Protein AF-A0ABD6H608-F1 (afdb_monomer)

Sequence (311 aa):
MTTETMEKTEVQPVVFVKAGAVFASSVDVAEFFEKEHREVLRAIDNLFEIAPDVCSCNFAPSSREVKMPNGGARDFRAFDMNRDGFTLLVMGFTGPKAVKFKLDYIAAFNAMETELLAQAKRVQPHPADDHLPRGRDRKAWGIHIQKINSVARYVGMINQVYGPEAARALLEADRDLPNVSNKALSVLCGSPEDDPVGCFFHLMRAAAGNGRTLGERVYAAFSDPVEMGKVKSFGILVGPASDSNFIAIATRHEFLARHFADTQWTGAWDVAFGLLSGAKASKRTLQFGMVKSRAVMVPRAEVIKLLNKSG

Foldseek 3Di:
DDDDDPDDPPDDQDWDDDPNAIKGKLVSVCVNQVHDSVVLVVLLVVCCVVPVPVSVVFKDWDWDWDQDPVRDIDTDIMIIGGPVRSVVSLCPDDDDSSVVVVVVVVVVVVVVVVVVVVVLQPQDDDPVCPPPDCPPVCDDPNHHPSNVVSLVVVLVVCCVVPNNVRSVVVVVPDPPDPPCPPVNVCVVPPALQNCLLVLVVLQQQPDLDPRHGLLVLLVVVLPDVVSQLSNLLQQKHAQDPVGNQWIWHFLDDPNVQVSCVPHSCHSNSQVSLCPQVPKDKDPAWDHSDPDTGTTIIGGPVSSVVSSVVVD

Radius of gyration: 31.73 Å; Cα contacts (8 Å, |Δi|>4): 366; chains: 1; bounding box: 63×60×103 Å

InterPro domains:
  IPR014054 Bacteriophage regulatory protein, Rha family [PF09669] (25-113)
  IPR014054 Bacteriophage regulatory protein, Rha family [TIGR02681] (13-117)

Secondary structure (DSSP, 8-state):
----------PPP-EEEETTEEEEEHHHHHHHTT--HHHHHHHHHHHHHH-HHHHHHHEEEEEEEEE-TTS-EEEEEEEEE-HHHHHHHHHT--SHHHHHHHHHHHHHHHHHHHHHHHHHHS----GGGTTS---TTSEETTEEHHHHHHHHHHHHHHHHHH-HHHHHHHHHH-TTS----HHHHHHHTT-TTT-HHHHHHHHHTSB-STT-BHHHHHHHHTT-HHHHHHGGGGTEEES-TT-TTEEEEESS-HHHHHHHTTSTTTTTHHHHHHTSTT-EE-SS-EEETTEEE-EEEEEHHHHHHHHHTT-

Nearest PDB structures (foldseek):
  5gpy-assembly1_A  TM=4.352E-01  e=8.154E-02  Homo sapiens
  8s55-assembly1_W  TM=2.732E-01  e=1.478E-02  Homo sapiens
  7nw0-assembly1_W  TM=2.693E-01  e=1.260E-02  Homo sapiens
  2j9d-assembly3_G  TM=3.954E-01  e=1.114E+00  Methanocaldococcus jannaschii
  7zsb-assembly1_W  TM=2.505E-01  e=2.004E+00  Saccharomyces cerevisiae

Structure (mmCIF, N/CA/C/O backbone):
data_AF-A0ABD6H608-F1
#
_entry.id   AF-A0ABD6H608-F1
#
loop_
_atom_site.group_PDB
_atom_site.id
_atom_site.type_symbol
_atom_site.label_atom_id
_atom_site.label_alt_id
_atom_site.label_comp_id
_atom_site.label_asym_id
_atom_site.label_entity_id
_atom_site.label_seq_id
_atom_site.pdbx_PDB_ins_code
_atom_site.Cartn_x
_atom_site.Cartn_y
_atom_site.Cartn_z
_atom_site.occupancy
_atom_site.B_iso_or_equiv
_atom_site.auth_seq_id
_atom_site.auth_comp_id
_atom_site.auth_asym_id
_atom_site.auth_atom_id
_atom_site.pdbx_PDB_model_num
ATOM 1 N N . MET A 1 1 ? -8.146 0.500 -65.139 1.00 33.62 1 MET A N 1
ATOM 2 C CA . MET A 1 1 ? -7.384 1.252 -64.122 1.00 33.62 1 MET A CA 1
ATOM 3 C C . MET A 1 1 ? -7.827 0.736 -62.771 1.00 33.62 1 MET A C 1
ATOM 5 O O . MET A 1 1 ? -8.857 1.155 -62.266 1.00 33.62 1 MET A O 1
ATOM 9 N N . THR A 1 2 ? -7.126 -0.273 -62.273 1.00 29.52 2 THR A N 1
ATOM 10 C CA . THR A 1 2 ? -7.413 -0.946 -61.005 1.00 29.52 2 THR A CA 1
ATOM 11 C C . THR A 1 2 ? -6.374 -0.436 -60.019 1.00 29.52 2 THR A C 1
ATOM 13 O O . THR A 1 2 ? -5.182 -0.632 -60.224 1.00 29.52 2 THR A O 1
ATOM 16 N N . THR A 1 3 ? -6.818 0.312 -59.017 1.00 31.64 3 THR A N 1
ATOM 17 C CA . THR A 1 3 ? -5.974 0.841 -57.946 1.00 31.64 3 THR A CA 1
ATOM 18 C C . THR A 1 3 ? -5.619 -0.293 -56.989 1.00 31.64 3 THR A C 1
ATOM 20 O O . THR A 1 3 ? -6.466 -0.732 -56.211 1.00 31.64 3 THR A O 1
ATOM 23 N N . GLU A 1 4 ? -4.379 -0.776 -57.064 1.00 36.41 4 GLU A N 1
ATOM 24 C CA . GLU A 1 4 ? -3.779 -1.645 -56.052 1.00 36.41 4 GLU A CA 1
ATOM 25 C C . GLU A 1 4 ? -3.703 -0.892 -54.723 1.00 36.41 4 GLU A C 1
ATOM 27 O O . GLU A 1 4 ? -3.065 0.152 -54.589 1.00 36.41 4 GLU A O 1
ATOM 32 N N . THR A 1 5 ? -4.417 -1.422 -53.738 1.00 34.50 5 THR A N 1
ATOM 33 C CA . THR A 1 5 ? -4.338 -0.989 -52.347 1.00 34.50 5 THR A CA 1
ATOM 34 C C . THR A 1 5 ? -3.017 -1.506 -51.790 1.00 34.50 5 THR A C 1
ATOM 36 O O . THR A 1 5 ? -2.853 -2.709 -51.616 1.00 34.50 5 THR A O 1
ATOM 39 N N . MET A 1 6 ? -2.057 -0.607 -51.562 1.00 31.86 6 MET A N 1
ATOM 40 C CA . MET A 1 6 ? -0.805 -0.949 -50.892 1.00 31.86 6 MET A CA 1
ATOM 41 C C . MET A 1 6 ? -1.097 -1.346 -49.444 1.00 31.86 6 MET A C 1
ATOM 43 O O . MET A 1 6 ? -1.535 -0.534 -48.627 1.00 31.86 6 MET A O 1
ATOM 47 N N . GLU A 1 7 ? -0.868 -2.621 -49.155 1.00 35.25 7 GLU A N 1
ATOM 48 C CA . GLU A 1 7 ? -0.911 -3.216 -47.829 1.00 35.25 7 GLU A CA 1
ATOM 49 C C . GLU A 1 7 ? 0.180 -2.563 -46.968 1.00 35.25 7 GLU A C 1
ATOM 51 O O . GLU A 1 7 ? 1.375 -2.622 -47.261 1.00 35.25 7 GLU A O 1
ATOM 56 N N . LYS A 1 8 ? -0.247 -1.826 -45.941 1.00 32.44 8 LYS A N 1
ATOM 57 C CA . LYS A 1 8 ? 0.631 -1.061 -45.057 1.00 32.44 8 LYS A CA 1
ATOM 58 C C . LYS A 1 8 ? 1.321 -2.035 -44.103 1.00 32.44 8 LYS A C 1
ATOM 60 O O . LYS A 1 8 ? 0.757 -2.361 -43.063 1.00 32.44 8 LYS A O 1
ATOM 65 N N . THR A 1 9 ? 2.518 -2.495 -44.464 1.00 33.91 9 THR A N 1
ATOM 66 C CA . THR A 1 9 ? 3.347 -3.366 -43.622 1.00 33.91 9 THR A CA 1
ATOM 67 C C . THR A 1 9 ? 3.528 -2.738 -42.243 1.00 33.91 9 THR A C 1
ATOM 69 O O . THR A 1 9 ? 4.134 -1.675 -42.088 1.00 33.91 9 THR A O 1
ATOM 72 N N . GLU A 1 10 ? 2.964 -3.396 -41.237 1.00 41.50 10 GLU A N 1
ATOM 73 C CA . GLU A 1 10 ? 3.189 -3.113 -39.828 1.00 41.50 10 GLU A CA 1
ATOM 74 C C . GLU A 1 10 ? 4.660 -3.412 -39.532 1.00 41.50 10 GLU A C 1
ATOM 76 O O . GLU A 1 10 ? 5.053 -4.556 -39.314 1.00 41.50 10 GLU A O 1
ATOM 81 N N . VAL A 1 11 ? 5.513 -2.389 -39.615 1.00 45.28 11 VAL A N 1
ATOM 82 C CA . VAL A 1 11 ? 6.905 -2.506 -39.176 1.00 45.28 11 VAL A CA 1
ATOM 83 C C . VAL A 1 11 ? 6.835 -2.932 -37.713 1.00 45.28 11 VAL A C 1
ATOM 85 O O . VAL A 1 11 ? 6.141 -2.273 -36.943 1.00 45.28 11 VAL A O 1
ATOM 88 N N . GLN A 1 12 ? 7.459 -4.058 -37.365 1.00 53.00 12 GLN A N 1
ATOM 89 C CA . GLN A 1 12 ? 7.697 -4.520 -35.995 1.00 53.00 12 GLN A CA 1
ATOM 90 C C . GLN A 1 12 ? 9.112 -4.077 -35.585 1.00 53.00 12 GLN A C 1
ATOM 92 O O . GLN A 1 12 ? 9.960 -3.917 -36.468 1.00 53.00 12 GLN A O 1
ATOM 97 N N . PRO A 1 13 ? 9.399 -3.836 -34.292 1.00 56.06 13 PRO A N 1
ATOM 98 C CA . PRO A 1 13 ? 10.758 -3.516 -33.875 1.00 56.06 13 PRO A CA 1
ATOM 99 C C . PRO A 1 13 ? 11.681 -4.673 -34.271 1.00 56.06 13 PRO A C 1
ATOM 101 O O . PRO A 1 13 ? 11.394 -5.833 -33.968 1.00 56.06 13 PRO A O 1
ATOM 104 N N . VAL A 1 14 ? 12.764 -4.361 -34.988 1.00 64.31 14 VAL A N 1
ATOM 105 C CA . VAL A 1 14 ? 13.741 -5.368 -35.412 1.00 64.31 14 VAL A CA 1
ATOM 106 C C . VAL A 1 14 ? 14.424 -5.901 -34.157 1.00 64.31 14 VAL A C 1
ATOM 108 O O . VAL A 1 14 ? 15.099 -5.167 -33.435 1.00 64.31 14 VAL A O 1
ATOM 111 N N . VAL A 1 15 ? 14.199 -7.182 -33.877 1.00 74.06 15 VAL A N 1
ATOM 112 C CA . VAL A 1 15 ? 14.815 -7.900 -32.762 1.00 74.06 15 VAL A CA 1
ATOM 113 C C . VAL A 1 15 ? 15.762 -8.966 -33.296 1.00 74.06 15 VAL A C 1
ATOM 115 O O . VAL A 1 15 ? 15.506 -9.582 -34.330 1.00 74.06 15 VAL A O 1
ATOM 118 N N . PHE A 1 16 ? 16.860 -9.201 -32.588 1.00 74.50 16 PHE A N 1
ATOM 119 C CA . PHE A 1 16 ? 17.866 -10.196 -32.943 1.00 74.50 16 PHE A CA 1
ATOM 120 C C . PHE A 1 16 ? 18.187 -11.101 -31.753 1.00 74.50 16 PHE A C 1
ATOM 122 O O . PHE A 1 16 ? 18.017 -10.724 -30.594 1.00 74.50 16 PHE A O 1
ATOM 129 N N . VAL A 1 17 ? 18.650 -12.320 -32.033 1.00 75.00 17 VAL A N 1
ATOM 130 C CA . VAL A 1 17 ? 19.016 -13.297 -30.999 1.00 75.00 17 VAL A CA 1
ATOM 131 C C . VAL A 1 17 ? 20.520 -13.240 -30.746 1.00 75.00 17 VAL A C 1
ATOM 133 O O . VAL A 1 17 ? 21.314 -13.378 -31.675 1.00 75.00 17 VAL A O 1
ATOM 136 N N . LYS A 1 18 ? 20.921 -13.084 -29.482 1.00 69.69 18 LYS A N 1
ATOM 137 C CA . LYS A 1 18 ? 22.321 -13.106 -29.034 1.00 69.69 18 LYS A CA 1
ATOM 138 C C . LYS A 1 18 ? 22.418 -13.930 -27.753 1.00 69.69 18 LYS A C 1
ATOM 140 O O . LYS A 1 18 ? 21.678 -13.687 -26.808 1.00 69.69 18 LYS A O 1
ATOM 145 N N . ALA A 1 19 ? 23.296 -14.935 -27.735 1.00 64.75 19 ALA A N 1
ATOM 146 C CA . ALA A 1 19 ? 23.483 -15.841 -26.591 1.00 64.75 19 ALA A CA 1
ATOM 147 C C . ALA A 1 19 ? 22.173 -16.458 -26.034 1.00 64.75 19 ALA A C 1
ATOM 149 O O . ALA A 1 19 ? 22.029 -16.645 -24.831 1.00 64.75 19 ALA A O 1
ATOM 150 N N . GLY A 1 20 ? 21.205 -16.765 -26.910 1.00 70.12 20 GLY A N 1
ATOM 151 C CA . GLY A 1 20 ? 19.923 -17.375 -26.530 1.00 70.12 20 GLY A CA 1
ATOM 152 C C . GLY A 1 20 ? 18.857 -16.407 -26.000 1.00 70.12 20 GLY A C 1
ATOM 153 O O . GLY A 1 20 ? 17.755 -16.852 -25.695 1.00 70.12 20 GLY A O 1
ATOM 154 N N . ALA A 1 21 ? 19.141 -15.103 -25.933 1.00 66.44 21 ALA A N 1
ATOM 155 C CA . ALA A 1 21 ? 18.178 -14.072 -25.554 1.00 66.44 21 ALA A CA 1
ATOM 156 C C . ALA A 1 21 ? 17.882 -13.119 -26.726 1.00 66.44 21 ALA A C 1
ATOM 158 O O . ALA A 1 21 ? 18.709 -12.925 -27.619 1.00 66.44 21 ALA A O 1
ATOM 159 N N . VAL A 1 22 ? 16.670 -12.560 -26.734 1.00 76.25 22 VAL A N 1
ATOM 160 C CA . VAL A 1 22 ? 16.187 -11.627 -27.761 1.00 76.25 22 VAL A CA 1
ATOM 161 C C . VAL A 1 22 ? 16.514 -10.196 -27.335 1.00 76.25 22 VAL A C 1
ATOM 163 O O . VAL A 1 22 ? 16.151 -9.779 -26.234 1.00 76.25 22 VAL A O 1
ATOM 166 N N . PHE A 1 23 ? 17.178 -9.453 -28.217 1.00 83.44 23 PHE A N 1
ATOM 167 C CA . PHE A 1 23 ? 17.598 -8.071 -28.007 1.00 83.44 23 PHE A CA 1
ATOM 168 C C . PHE A 1 23 ? 17.080 -7.158 -29.121 1.00 83.44 23 PHE A C 1
ATOM 170 O O . PHE A 1 23 ? 16.842 -7.604 -30.241 1.00 83.44 23 PHE A O 1
ATOM 177 N N . ALA A 1 24 ? 16.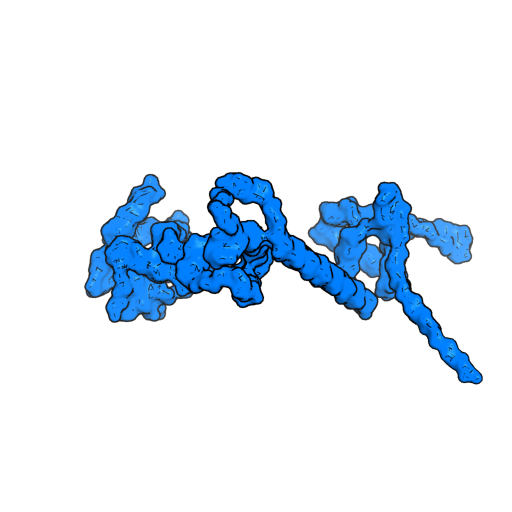947 -5.871 -28.813 1.00 86.81 24 ALA A N 1
ATOM 178 C CA . ALA A 1 24 ? 16.711 -4.795 -29.770 1.00 86.81 24 ALA A CA 1
ATOM 179 C C . ALA A 1 24 ? 17.884 -3.804 -29.734 1.00 86.81 24 ALA A C 1
ATOM 181 O O . ALA A 1 24 ? 18.439 -3.540 -28.665 1.00 86.81 24 ALA A O 1
ATOM 182 N N . SER A 1 25 ? 18.266 -3.236 -30.880 1.00 89.81 25 SER A N 1
ATOM 183 C CA . SER A 1 25 ? 19.298 -2.192 -30.927 1.00 89.81 25 SER A CA 1
ATOM 184 C C . SER A 1 25 ? 18.676 -0.810 -30.749 1.00 89.81 25 SER A C 1
ATOM 186 O O . SER A 1 25 ? 17.622 -0.524 -31.313 1.00 89.81 25 SER A O 1
ATOM 188 N N . SER A 1 26 ? 19.353 0.101 -30.047 1.00 91.62 26 SER A N 1
ATOM 189 C CA . SER A 1 26 ? 18.905 1.494 -29.912 1.00 91.62 26 SER A CA 1
ATOM 190 C C . SER A 1 26 ? 18.767 2.224 -31.254 1.00 91.62 26 SER A C 1
ATOM 192 O O . SER A 1 26 ? 17.986 3.168 -31.349 1.00 91.62 26 SER A O 1
ATOM 194 N N . VAL A 1 27 ? 19.482 1.775 -32.290 1.00 89.00 27 VAL A N 1
ATOM 195 C CA . VAL A 1 27 ? 19.371 2.295 -33.663 1.00 89.00 27 VAL A CA 1
ATOM 196 C C . VAL A 1 27 ? 18.053 1.866 -34.300 1.00 89.00 27 VAL A C 1
ATOM 198 O O . VAL A 1 27 ? 17.310 2.706 -34.799 1.00 89.00 27 VAL A O 1
ATOM 201 N N . ASP A 1 28 ? 17.724 0.581 -34.206 1.00 85.62 28 ASP A N 1
ATOM 202 C CA . ASP A 1 28 ? 16.503 0.029 -34.795 1.00 85.62 28 ASP A CA 1
ATOM 203 C C . ASP A 1 28 ? 15.257 0.552 -34.050 1.00 85.62 28 ASP A C 1
ATOM 205 O O . ASP A 1 28 ? 14.216 0.819 -34.649 1.00 85.62 28 ASP A O 1
ATOM 209 N N . VAL A 1 29 ? 15.376 0.783 -32.735 1.00 88.25 29 VAL A N 1
ATOM 210 C CA . VAL A 1 29 ? 14.352 1.463 -31.923 1.00 88.25 29 VAL A CA 1
ATOM 211 C C . VAL A 1 29 ? 14.145 2.906 -32.393 1.00 88.25 29 VAL A C 1
ATOM 213 O O . VAL A 1 29 ? 13.003 3.351 -32.511 1.00 88.25 29 VAL A O 1
ATOM 216 N N . ALA A 1 30 ? 15.225 3.643 -32.670 1.00 89.50 30 ALA A N 1
ATOM 217 C CA . ALA A 1 30 ? 15.142 5.014 -33.170 1.00 89.50 30 ALA A CA 1
ATOM 218 C C . ALA A 1 30 ? 14.409 5.068 -34.520 1.00 89.50 30 ALA A C 1
ATOM 220 O O . ALA A 1 30 ? 13.458 5.834 -34.676 1.00 89.50 30 ALA A O 1
ATOM 221 N N . GLU A 1 31 ? 14.778 4.184 -35.448 1.00 87.56 31 GLU A N 1
ATOM 222 C CA . GLU A 1 31 ? 14.142 4.064 -36.762 1.00 87.56 31 GLU A CA 1
ATOM 223 C C . GLU A 1 31 ? 12.653 3.706 -36.649 1.00 87.56 31 GLU A C 1
ATOM 225 O O . GLU A 1 31 ? 11.794 4.384 -37.217 1.00 87.56 31 GLU A O 1
ATOM 230 N N . PHE A 1 32 ? 12.319 2.692 -35.847 1.00 84.75 32 PHE A N 1
ATOM 231 C CA . PHE A 1 32 ? 10.942 2.244 -35.667 1.00 84.75 32 PHE A CA 1
ATOM 232 C C . PHE A 1 32 ? 10.034 3.351 -35.118 1.00 84.75 32 PHE A C 1
ATOM 234 O O . PHE A 1 32 ? 8.948 3.594 -35.656 1.00 84.75 32 PHE A O 1
ATOM 241 N N . PHE A 1 33 ? 10.466 4.024 -34.046 1.00 87.00 33 PHE A N 1
ATOM 242 C CA . PHE A 1 33 ? 9.680 5.063 -33.378 1.00 87.00 33 PHE A CA 1
ATOM 243 C C . PHE A 1 33 ? 9.787 6.435 -34.052 1.00 87.00 33 PHE A C 1
ATOM 245 O O . PHE A 1 33 ? 9.204 7.385 -33.528 1.00 87.00 33 PHE A O 1
ATOM 252 N N . GLU A 1 34 ? 10.471 6.526 -35.200 1.00 89.44 34 GLU A N 1
ATOM 253 C CA . GLU A 1 34 ? 10.698 7.770 -35.949 1.00 89.44 34 GLU A CA 1
ATOM 254 C C . GLU A 1 34 ? 11.326 8.853 -35.057 1.00 89.44 34 GLU A C 1
ATOM 256 O O . GLU A 1 34 ? 10.875 9.998 -35.005 1.00 89.44 34 GLU A O 1
ATOM 261 N N . LYS A 1 35 ? 12.349 8.459 -34.294 1.00 89.81 35 LYS A N 1
ATOM 262 C CA . LYS A 1 35 ? 13.118 9.336 -33.408 1.00 89.81 35 LYS A CA 1
ATOM 263 C C . LYS A 1 35 ? 14.557 9.435 -33.878 1.00 89.81 35 LYS A C 1
ATOM 265 O O . LYS A 1 35 ? 15.128 8.476 -34.386 1.00 89.81 35 LYS A O 1
ATOM 270 N N . GLU A 1 36 ? 15.174 10.582 -33.624 1.00 92.50 36 GLU A N 1
ATOM 271 C CA . GLU A 1 36 ? 16.610 10.737 -33.827 1.00 92.50 36 GLU A CA 1
ATOM 272 C C . GLU A 1 36 ? 17.377 9.833 -32.855 1.00 92.50 36 GLU A C 1
ATOM 274 O O . GLU A 1 36 ? 17.096 9.806 -31.652 1.00 92.50 36 GLU A O 1
ATOM 279 N N . HIS A 1 37 ? 18.401 9.121 -33.338 1.00 92.62 37 HIS A N 1
ATOM 280 C CA . HIS A 1 37 ? 19.171 8.192 -32.495 1.00 92.62 37 HIS A CA 1
ATOM 281 C C . HIS A 1 37 ? 19.805 8.890 -31.284 1.00 92.62 37 HIS A C 1
ATOM 283 O O . HIS A 1 37 ? 19.845 8.336 -30.187 1.00 92.62 37 HIS A O 1
ATOM 289 N N . ARG A 1 38 ? 20.197 10.161 -31.437 1.00 93.12 38 ARG A N 1
ATOM 290 C CA . ARG A 1 38 ? 20.691 10.995 -30.331 1.00 93.12 38 ARG A CA 1
ATOM 291 C C . ARG A 1 38 ? 19.654 11.183 -29.219 1.00 93.12 38 ARG A C 1
ATOM 293 O O . ARG A 1 38 ? 20.027 11.227 -28.049 1.00 93.12 38 ARG A O 1
ATOM 300 N N . GLU A 1 39 ? 18.373 11.308 -29.561 1.00 93.62 39 GLU A N 1
ATOM 301 C CA . GLU A 1 39 ? 17.301 11.435 -28.569 1.00 93.62 39 GLU A CA 1
ATOM 302 C C . GLU A 1 39 ? 17.090 10.131 -27.808 1.00 93.62 39 GLU A C 1
ATOM 304 O O . GLU A 1 39 ? 16.873 10.164 -26.597 1.00 93.62 39 GLU A O 1
ATOM 309 N N . VAL A 1 40 ? 17.215 8.997 -28.499 1.00 93.56 40 VAL A N 1
ATOM 310 C CA . VAL A 1 40 ? 17.160 7.670 -27.881 1.00 93.56 40 VAL A CA 1
ATOM 311 C C . VAL A 1 40 ? 18.331 7.470 -26.919 1.00 93.56 40 VAL A C 1
ATOM 313 O O . VAL A 1 40 ? 18.110 7.069 -25.780 1.00 93.56 40 VAL A O 1
ATOM 316 N N . LEU A 1 41 ? 19.558 7.816 -27.322 1.00 94.88 41 LEU A N 1
ATOM 317 C CA . LEU A 1 41 ? 20.728 7.753 -26.437 1.00 94.88 41 LEU A CA 1
ATOM 318 C C . LEU A 1 41 ? 20.554 8.638 -25.199 1.00 94.88 41 LEU A C 1
ATOM 320 O O . LEU A 1 41 ? 20.831 8.184 -24.096 1.00 94.88 41 LEU A O 1
ATOM 324 N N . ARG A 1 42 ? 20.022 9.857 -25.361 1.00 95.25 42 ARG A N 1
ATOM 325 C CA . ARG A 1 42 ? 19.723 10.743 -24.228 1.00 95.25 42 ARG A CA 1
ATOM 326 C C . ARG A 1 42 ? 18.671 10.145 -23.292 1.00 95.25 42 ARG A C 1
ATOM 328 O O . ARG A 1 42 ? 18.796 10.273 -22.082 1.00 95.25 42 ARG A O 1
ATOM 335 N N . ALA A 1 43 ? 17.632 9.510 -23.830 1.00 94.75 43 ALA A N 1
ATOM 336 C CA . ALA A 1 43 ? 16.624 8.843 -23.010 1.00 94.75 43 ALA A CA 1
ATOM 337 C C . ALA A 1 43 ? 17.229 7.678 -22.211 1.00 94.75 43 ALA A C 1
ATOM 339 O O . ALA A 1 43 ? 16.921 7.534 -21.033 1.00 94.75 43 ALA A O 1
ATOM 340 N N . ILE A 1 44 ? 18.125 6.897 -22.824 1.00 94.69 44 ILE A N 1
ATOM 341 C CA . ILE A 1 44 ? 18.871 5.835 -22.137 1.00 94.69 44 ILE A CA 1
ATOM 342 C C . ILE A 1 44 ? 19.774 6.430 -21.048 1.00 94.69 44 ILE A C 1
ATOM 344 O O . ILE A 1 44 ? 19.748 5.949 -19.922 1.00 94.69 44 ILE A O 1
ATOM 348 N N . ASP A 1 45 ? 20.515 7.501 -21.339 1.00 94.19 45 ASP A N 1
ATOM 349 C CA . ASP A 1 45 ? 21.380 8.173 -20.357 1.00 94.19 45 ASP A CA 1
ATOM 350 C C . ASP A 1 45 ? 20.576 8.676 -19.146 1.00 94.19 45 ASP A C 1
ATOM 352 O O . ASP A 1 45 ? 20.944 8.403 -18.005 1.00 94.19 45 ASP A O 1
ATOM 356 N N . ASN A 1 46 ? 19.417 9.297 -19.380 1.00 94.69 46 ASN A N 1
ATOM 357 C CA . ASN A 1 46 ? 18.511 9.712 -18.307 1.00 94.69 46 ASN A CA 1
ATOM 358 C C . ASN A 1 46 ? 18.014 8.518 -17.469 1.00 94.69 46 ASN A C 1
ATOM 360 O O . ASN A 1 46 ? 17.844 8.640 -16.258 1.00 94.69 46 ASN A O 1
ATOM 364 N N . LEU A 1 47 ? 17.769 7.355 -18.086 1.00 93.62 47 LEU A N 1
ATOM 365 C CA . LEU A 1 47 ? 17.398 6.145 -17.344 1.00 93.62 47 LEU A CA 1
ATOM 366 C C . LEU A 1 47 ? 18.552 5.650 -16.462 1.00 93.62 47 LEU A C 1
ATOM 368 O O . LEU A 1 47 ? 18.302 5.240 -15.331 1.00 93.62 47 LEU A O 1
ATOM 372 N N . PHE A 1 48 ? 19.800 5.736 -16.933 1.00 92.69 48 PHE A N 1
ATOM 373 C CA . PHE A 1 48 ? 20.979 5.412 -16.124 1.00 92.69 48 PHE A CA 1
ATOM 374 C C . PHE A 1 48 ? 21.166 6.373 -14.940 1.00 92.69 48 PHE A C 1
ATOM 376 O O . PHE A 1 48 ? 21.633 5.936 -13.891 1.00 92.69 48 PHE A O 1
ATOM 383 N N . GLU A 1 49 ? 20.772 7.645 -15.067 1.00 92.94 49 GLU A N 1
ATOM 384 C CA . GLU A 1 49 ? 20.774 8.598 -13.946 1.00 92.94 49 GLU A CA 1
ATOM 385 C C . GLU A 1 49 ? 19.711 8.261 -12.887 1.00 92.94 49 GLU A C 1
ATOM 387 O O . GLU A 1 49 ? 19.959 8.406 -11.691 1.00 92.94 49 GLU A O 1
ATOM 392 N N . ILE A 1 50 ? 18.530 7.801 -13.314 1.00 91.81 50 ILE A N 1
ATOM 393 C CA . ILE A 1 50 ? 17.392 7.530 -12.420 1.00 91.81 50 ILE A CA 1
ATOM 394 C C . ILE A 1 50 ? 17.483 6.136 -11.780 1.00 91.81 50 ILE A C 1
ATOM 396 O O . ILE A 1 50 ? 17.145 5.969 -10.609 1.00 91.81 50 ILE A O 1
ATOM 400 N 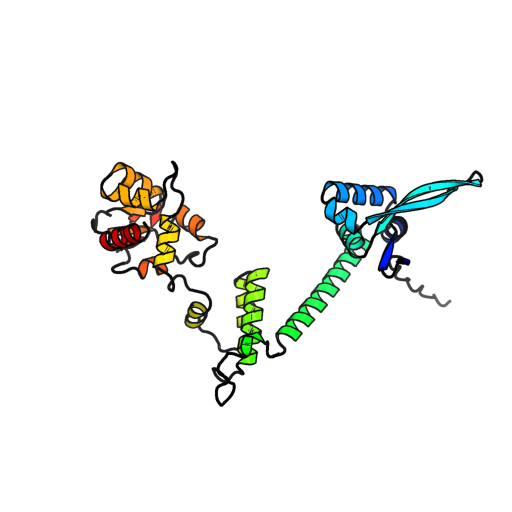N . ALA A 1 51 ? 17.894 5.125 -12.547 1.00 90.81 51 ALA A N 1
ATOM 401 C CA . ALA A 1 51 ? 17.849 3.716 -12.157 1.00 90.81 51 ALA A CA 1
ATOM 402 C C . ALA A 1 51 ? 19.072 2.937 -12.692 1.00 90.81 51 ALA A C 1
ATOM 404 O O . ALA A 1 51 ? 18.925 2.069 -13.564 1.00 90.81 51 ALA A O 1
ATOM 405 N N . PRO A 1 52 ? 20.286 3.211 -12.178 1.00 88.19 52 PRO A N 1
ATOM 406 C CA . PRO A 1 52 ? 21.530 2.631 -12.691 1.00 88.19 52 PRO A CA 1
ATOM 407 C C . PRO A 1 52 ? 21.576 1.099 -12.592 1.00 88.19 52 PRO A C 1
ATOM 409 O O . PRO A 1 52 ? 22.036 0.438 -13.526 1.00 88.19 52 PRO A O 1
ATOM 412 N N . ASP A 1 53 ? 21.052 0.523 -11.508 1.00 88.06 53 ASP A N 1
ATOM 413 C CA . ASP A 1 53 ? 21.052 -0.930 -11.286 1.00 88.06 53 ASP A CA 1
ATOM 414 C C . ASP A 1 53 ? 20.165 -1.656 -12.306 1.00 88.06 53 ASP A C 1
ATOM 416 O O . ASP A 1 53 ? 20.573 -2.642 -12.919 1.00 88.06 53 ASP A O 1
ATOM 420 N N . VAL A 1 54 ? 18.968 -1.114 -12.559 1.00 85.00 54 VAL A N 1
ATOM 421 C CA . VAL A 1 54 ? 18.032 -1.645 -13.561 1.00 85.00 54 VAL A CA 1
ATOM 422 C C . VAL A 1 54 ? 18.630 -1.518 -14.957 1.00 85.00 54 VAL A C 1
ATOM 424 O O . VAL A 1 54 ? 18.514 -2.435 -15.770 1.00 85.00 54 VAL A O 1
ATOM 427 N N . CYS A 1 55 ? 19.290 -0.397 -15.249 1.00 84.44 55 CYS A N 1
ATOM 428 C CA . CYS A 1 55 ? 19.857 -0.173 -16.569 1.00 84.44 55 CYS A CA 1
ATOM 429 C C . CYS A 1 55 ? 21.055 -1.087 -16.851 1.00 84.44 55 CYS A C 1
ATOM 431 O O . CYS A 1 55 ? 21.160 -1.624 -17.952 1.00 84.44 55 CYS A O 1
ATOM 433 N N . SER A 1 56 ? 21.897 -1.347 -15.851 1.00 85.69 56 SER A N 1
ATOM 434 C CA . SER A 1 56 ? 23.071 -2.223 -15.981 1.00 85.69 56 SER A CA 1
ATOM 435 C C . SER A 1 56 ? 22.709 -3.668 -16.343 1.00 85.69 56 SER A C 1
ATOM 437 O O . SER A 1 56 ? 23.481 -4.347 -17.017 1.00 85.69 56 SER A O 1
ATOM 439 N N . CYS A 1 57 ? 21.528 -4.143 -15.936 1.00 85.56 57 CYS A N 1
ATOM 440 C CA . CYS A 1 57 ? 21.041 -5.482 -16.275 1.00 85.56 57 CYS A CA 1
ATOM 441 C C . CYS A 1 57 ? 20.333 -5.557 -17.635 1.00 85.56 57 CYS A C 1
ATOM 443 O O . CYS A 1 57 ? 20.231 -6.640 -18.212 1.00 85.56 57 CYS A O 1
ATOM 445 N N . ASN A 1 58 ? 19.825 -4.430 -18.138 1.00 87.62 58 ASN A N 1
ATOM 446 C CA . ASN A 1 58 ? 18.891 -4.409 -19.265 1.00 87.62 58 ASN A CA 1
ATOM 447 C C . ASN A 1 58 ? 19.437 -3.728 -20.529 1.00 87.62 58 ASN A C 1
ATOM 449 O O . ASN A 1 58 ? 18.888 -3.951 -21.609 1.00 87.62 58 ASN A O 1
ATOM 453 N N . PHE A 1 59 ? 20.519 -2.950 -20.416 1.00 90.50 59 PHE A N 1
ATOM 454 C CA . PHE A 1 59 ? 21.193 -2.275 -21.525 1.00 90.50 59 PHE A CA 1
ATOM 455 C C . PHE A 1 59 ? 22.675 -2.659 -21.569 1.00 90.50 59 PHE A C 1
ATOM 457 O O . PHE A 1 59 ? 23.444 -2.357 -20.658 1.00 90.50 59 PHE A O 1
ATOM 464 N N . ALA A 1 60 ? 23.095 -3.276 -22.668 1.00 90.12 60 ALA A N 1
ATOM 465 C CA . ALA A 1 60 ? 24.487 -3.583 -22.956 1.00 90.12 60 ALA A CA 1
ATOM 466 C C . ALA A 1 60 ? 25.064 -2.526 -23.916 1.00 90.12 60 ALA A C 1
ATOM 468 O O . ALA A 1 60 ? 24.501 -2.325 -24.996 1.00 90.12 60 ALA A O 1
ATOM 469 N N . PRO A 1 61 ? 26.176 -1.851 -23.571 1.00 89.50 61 PRO A N 1
ATOM 470 C CA . PRO A 1 61 ? 26.861 -0.957 -24.498 1.00 89.50 61 PRO A CA 1
ATOM 471 C C . PRO A 1 61 ? 27.253 -1.693 -25.783 1.00 89.50 61 PRO A C 1
ATOM 473 O O . PRO A 1 61 ? 27.838 -2.777 -25.732 1.00 89.50 61 PRO A O 1
ATOM 476 N N . SER A 1 62 ? 26.956 -1.093 -26.931 1.00 87.38 62 SER A N 1
ATOM 477 C CA . SER A 1 62 ? 27.367 -1.592 -28.243 1.00 87.38 62 SER A CA 1
ATOM 478 C C . SER A 1 62 ? 27.904 -0.455 -29.115 1.00 87.38 62 SER A C 1
ATOM 480 O O . SER A 1 62 ? 27.791 0.729 -28.784 1.00 87.38 62 SER A O 1
ATOM 482 N N . SER A 1 63 ? 28.553 -0.800 -30.222 1.00 85.75 63 SER A N 1
ATOM 483 C CA . SER A 1 63 ? 28.963 0.158 -31.245 1.00 85.75 63 SER A CA 1
ATOM 484 C C . SER A 1 63 ? 28.413 -0.271 -32.597 1.00 85.75 63 SER A C 1
ATOM 486 O O . SER A 1 63 ? 28.279 -1.463 -32.878 1.00 85.75 63 SER A O 1
ATOM 488 N N . ARG A 1 64 ? 28.064 0.707 -33.435 1.00 80.25 64 ARG A N 1
ATOM 489 C CA . ARG A 1 64 ? 27.668 0.467 -34.821 1.00 80.25 64 ARG A CA 1
ATOM 490 C C . ARG A 1 64 ? 28.612 1.200 -35.752 1.00 80.25 64 ARG A C 1
ATOM 492 O O . ARG A 1 64 ? 28.743 2.421 -35.674 1.00 80.25 64 ARG A O 1
ATOM 499 N N . GLU A 1 65 ? 29.246 0.437 -36.628 1.00 82.00 65 GLU A N 1
ATOM 500 C CA . GLU A 1 65 ? 30.116 0.974 -37.659 1.00 82.00 65 GLU A CA 1
ATOM 501 C C . GLU A 1 65 ? 29.262 1.640 -38.747 1.00 82.00 65 GLU A C 1
ATOM 503 O O . GLU A 1 65 ? 28.342 1.036 -39.307 1.00 82.00 65 GLU A O 1
ATOM 508 N N . VAL A 1 66 ? 29.555 2.903 -39.047 1.00 79.00 66 VAL A N 1
ATOM 509 C CA . VAL A 1 66 ? 28.919 3.653 -40.131 1.00 79.00 66 VAL A CA 1
ATOM 510 C C . VAL A 1 66 ? 29.985 4.039 -41.145 1.00 79.00 66 VAL A C 1
ATOM 512 O O . VAL A 1 66 ? 31.003 4.652 -40.810 1.00 79.00 66 VAL A O 1
ATOM 515 N N . LYS A 1 67 ? 29.734 3.694 -42.411 1.00 79.25 67 LYS A N 1
ATOM 516 C CA . LYS A 1 67 ? 30.592 4.082 -43.531 1.00 79.25 67 LYS A CA 1
ATOM 517 C C . LYS A 1 67 ? 30.455 5.576 -43.782 1.00 79.25 67 LYS A C 1
ATOM 519 O O . LYS A 1 67 ? 29.358 6.087 -43.996 1.00 79.25 67 LYS A O 1
ATOM 524 N N . MET A 1 68 ? 31.579 6.269 -43.757 1.00 80.69 68 MET A N 1
ATOM 525 C CA . MET A 1 68 ? 31.647 7.692 -44.018 1.00 80.69 68 MET A CA 1
ATOM 526 C C . MET A 1 68 ? 31.762 7.964 -45.527 1.00 80.69 68 MET A C 1
ATOM 528 O O . MET A 1 68 ? 32.315 7.145 -46.267 1.00 80.69 68 MET A O 1
ATOM 532 N N . PRO A 1 69 ? 31.302 9.136 -46.002 1.00 78.00 69 PRO A N 1
ATOM 533 C CA . PRO A 1 69 ? 31.365 9.508 -47.420 1.00 78.00 69 PRO A CA 1
ATOM 534 C C . PRO A 1 69 ? 32.781 9.514 -48.018 1.00 78.00 69 PRO A C 1
ATOM 536 O O . PRO A 1 69 ? 32.941 9.435 -49.229 1.00 78.00 69 PRO A O 1
ATOM 539 N N . ASN A 1 70 ? 33.814 9.602 -47.175 1.00 82.12 70 ASN A N 1
ATOM 540 C CA . ASN A 1 70 ? 35.225 9.584 -47.561 1.00 82.12 70 ASN A CA 1
ATOM 541 C C . ASN A 1 70 ? 35.836 8.168 -47.638 1.00 82.12 70 ASN A C 1
ATOM 543 O O . ASN A 1 70 ? 37.052 8.042 -47.748 1.00 82.12 70 ASN A O 1
ATOM 547 N N . GLY A 1 71 ? 35.023 7.110 -47.543 1.00 77.94 71 GLY A N 1
ATOM 548 C CA . GLY A 1 71 ? 35.481 5.718 -47.606 1.00 77.94 71 GLY A CA 1
ATOM 549 C C . GLY A 1 71 ? 36.056 5.166 -46.297 1.00 77.94 71 GLY A C 1
ATOM 550 O O . GLY A 1 71 ? 36.419 3.993 -46.253 1.00 77.94 71 GLY A O 1
ATOM 551 N N . GLY A 1 72 ? 36.120 5.972 -45.231 1.00 79.38 72 GLY A N 1
ATOM 552 C CA . GLY A 1 72 ? 36.446 5.504 -43.882 1.00 79.38 72 GLY A CA 1
ATOM 553 C C . GLY A 1 72 ? 35.233 4.913 -43.161 1.00 79.38 72 GLY A C 1
ATOM 554 O O . GLY A 1 72 ? 34.092 5.111 -43.575 1.00 79.38 72 GLY A O 1
ATOM 555 N N . ALA A 1 73 ? 35.467 4.225 -42.049 1.00 80.50 73 ALA A N 1
ATOM 556 C CA . ALA A 1 73 ? 34.417 3.733 -41.164 1.00 80.50 73 ALA A CA 1
ATOM 557 C C . ALA A 1 73 ? 34.562 4.376 -39.779 1.00 80.50 73 ALA A C 1
ATOM 559 O O . ALA A 1 73 ? 35.680 4.628 -39.323 1.00 80.50 73 ALA A O 1
ATOM 560 N N . ARG A 1 74 ? 33.440 4.708 -39.135 1.00 82.81 74 ARG A N 1
ATOM 561 C CA . ARG A 1 74 ? 33.426 5.279 -37.785 1.00 82.81 74 ARG A CA 1
ATOM 562 C C . ARG A 1 74 ? 32.432 4.537 -36.911 1.00 82.81 74 ARG A C 1
ATOM 564 O O . ARG A 1 74 ? 31.279 4.368 -37.300 1.00 82.81 74 ARG A O 1
ATOM 571 N N . ASP A 1 75 ? 32.871 4.193 -35.709 1.00 83.31 75 ASP A N 1
ATOM 572 C CA . ASP A 1 75 ? 32.013 3.600 -34.693 1.00 83.31 75 ASP A CA 1
ATOM 573 C C . ASP A 1 75 ? 31.179 4.664 -33.982 1.00 83.31 75 ASP A C 1
ATOM 575 O O . ASP A 1 75 ? 31.696 5.653 -33.451 1.00 83.31 75 ASP A O 1
ATOM 579 N N . PHE A 1 76 ? 29.870 4.439 -33.959 1.00 85.38 76 PHE A N 1
ATOM 580 C CA . PHE A 1 76 ? 28.913 5.225 -33.197 1.00 85.38 76 PHE A CA 1
ATOM 581 C C . PHE A 1 76 ? 28.438 4.442 -31.980 1.00 85.38 76 PHE A C 1
ATOM 583 O O . PHE A 1 76 ? 28.184 3.240 -32.053 1.00 85.38 76 PHE A O 1
ATOM 590 N N . ARG A 1 77 ? 28.303 5.146 -30.853 1.00 92.56 77 ARG A N 1
ATOM 591 C CA . ARG A 1 77 ? 27.770 4.600 -29.602 1.00 92.56 77 ARG A CA 1
ATOM 592 C C . ARG A 1 77 ? 26.341 4.107 -29.818 1.00 92.56 77 ARG A C 1
ATOM 594 O O . ARG A 1 77 ? 25.496 4.882 -30.252 1.00 92.56 77 ARG A O 1
ATOM 601 N N . ALA A 1 78 ? 26.066 2.865 -29.449 1.00 92.12 78 ALA A N 1
ATOM 602 C CA . ALA A 1 78 ? 24.745 2.253 -29.460 1.00 92.12 78 ALA A CA 1
ATOM 603 C C . ALA A 1 78 ? 24.525 1.435 -28.173 1.00 92.12 78 ALA A C 1
ATOM 605 O O . ALA A 1 78 ? 25.395 1.357 -27.304 1.00 92.12 78 ALA A O 1
ATOM 606 N N . PHE A 1 79 ? 23.328 0.876 -28.029 1.00 92.12 79 PHE A N 1
ATOM 607 C CA . PHE A 1 79 ? 23.001 -0.041 -26.944 1.00 92.12 79 PHE A CA 1
ATOM 608 C C . PHE A 1 79 ? 22.180 -1.198 -27.491 1.00 92.12 79 PHE A C 1
ATOM 610 O O . PHE A 1 79 ? 21.250 -0.975 -28.267 1.00 92.12 79 PHE A O 1
ATOM 617 N N . ASP A 1 80 ? 22.494 -2.403 -27.035 1.00 90.62 80 ASP A N 1
ATOM 618 C CA . ASP A 1 80 ? 21.633 -3.568 -27.180 1.00 90.62 80 ASP A CA 1
ATOM 619 C C . ASP A 1 80 ? 20.792 -3.663 -25.903 1.00 90.62 80 ASP A C 1
ATOM 621 O O . ASP A 1 80 ? 21.333 -3.593 -24.800 1.00 90.62 80 ASP A O 1
ATOM 625 N N . MET A 1 81 ? 19.477 -3.806 -26.021 1.00 90.88 81 MET A N 1
ATOM 626 C CA . MET A 1 81 ? 18.579 -3.884 -24.867 1.00 90.88 81 MET A CA 1
ATOM 627 C C . MET A 1 81 ? 17.712 -5.131 -24.928 1.00 90.88 81 MET A C 1
ATOM 629 O O . MET A 1 81 ? 17.262 -5.534 -26.001 1.00 90.88 81 MET A O 1
ATOM 633 N N . ASN A 1 82 ? 17.497 -5.759 -23.777 1.00 88.25 82 ASN A N 1
ATOM 634 C CA . ASN A 1 82 ? 16.564 -6.876 -23.667 1.00 88.25 82 ASN A CA 1
ATOM 635 C C . ASN A 1 82 ? 15.108 -6.360 -23.677 1.00 88.25 82 ASN A C 1
ATOM 637 O O . ASN A 1 82 ? 14.851 -5.156 -23.778 1.00 88.25 82 ASN A O 1
ATOM 641 N N . ARG A 1 83 ? 14.136 -7.271 -23.563 1.00 84.44 83 ARG A N 1
ATOM 642 C CA . ARG A 1 83 ? 12.705 -6.923 -23.530 1.00 84.44 83 ARG A CA 1
ATOM 643 C C . ARG A 1 83 ? 12.368 -5.864 -22.471 1.00 84.44 83 ARG A C 1
ATOM 645 O O . ARG A 1 83 ? 11.565 -4.969 -22.746 1.00 84.44 83 ARG A O 1
ATOM 652 N N . ASP A 1 84 ? 12.965 -5.960 -21.290 1.00 87.44 84 ASP A N 1
ATOM 653 C CA . ASP A 1 84 ? 12.644 -5.093 -20.154 1.00 87.44 84 ASP A CA 1
ATOM 654 C C . ASP A 1 84 ? 13.234 -3.694 -20.354 1.00 87.44 84 ASP A C 1
ATOM 656 O O . ASP A 1 84 ? 12.527 -2.700 -20.191 1.00 87.44 84 ASP A O 1
ATOM 660 N N . GLY A 1 85 ? 14.483 -3.605 -20.824 1.00 88.25 85 GLY A N 1
ATOM 661 C CA . GLY A 1 85 ? 15.119 -2.342 -21.209 1.00 88.25 85 GLY A CA 1
ATOM 662 C C . GLY A 1 85 ? 14.385 -1.647 -22.356 1.00 88.25 85 GLY A C 1
ATOM 663 O O . GLY A 1 85 ? 14.118 -0.447 -22.284 1.00 88.25 85 GLY A O 1
ATOM 664 N N . PHE A 1 86 ? 13.968 -2.407 -23.374 1.00 89.38 86 PHE A N 1
ATOM 665 C CA . PHE A 1 86 ? 13.130 -1.895 -24.461 1.00 89.38 86 PHE A CA 1
ATOM 666 C C . PHE A 1 86 ? 11.806 -1.329 -23.939 1.00 89.38 86 PHE A C 1
ATOM 668 O O . PHE A 1 86 ? 11.436 -0.204 -24.272 1.00 89.38 86 PHE A O 1
ATOM 675 N N . THR A 1 87 ? 11.106 -2.082 -23.088 1.00 87.44 87 THR A N 1
ATOM 676 C CA . THR A 1 87 ? 9.818 -1.654 -22.527 1.00 87.44 87 THR A CA 1
ATOM 677 C C . THR A 1 87 ? 9.986 -0.383 -21.696 1.00 87.44 87 THR A C 1
ATOM 679 O O . THR A 1 87 ? 9.246 0.578 -21.896 1.00 87.44 87 THR A O 1
ATOM 682 N N . LEU A 1 88 ? 10.994 -0.338 -20.820 1.00 89.88 88 LEU A N 1
ATOM 683 C CA . LEU A 1 88 ? 11.290 0.820 -19.977 1.00 89.88 88 LEU A CA 1
ATOM 684 C C . LEU A 1 88 ? 11.553 2.083 -20.809 1.00 89.88 88 LEU A C 1
ATOM 686 O O . LEU A 1 88 ? 10.998 3.144 -20.523 1.00 89.88 88 LEU A O 1
ATOM 690 N N . LEU A 1 89 ? 12.349 1.955 -21.872 1.00 91.75 89 LEU A N 1
ATOM 691 C CA . LEU A 1 89 ? 12.654 3.045 -22.794 1.00 91.75 89 LEU A CA 1
ATOM 692 C C . LEU A 1 89 ? 11.399 3.556 -23.518 1.00 91.75 89 LEU A C 1
ATOM 694 O O . LEU A 1 89 ? 11.130 4.759 -23.534 1.00 91.75 89 LEU A O 1
ATOM 698 N N . VAL A 1 90 ? 10.605 2.648 -24.092 1.00 89.38 90 VAL A N 1
ATOM 699 C CA . VAL A 1 90 ? 9.422 3.000 -24.893 1.00 89.38 90 VAL A CA 1
ATOM 700 C C . VAL A 1 90 ? 8.302 3.605 -24.041 1.00 89.38 90 VAL A C 1
ATOM 702 O O . VAL A 1 90 ? 7.565 4.466 -24.527 1.00 89.38 90 VAL A O 1
ATOM 705 N N . MET A 1 91 ? 8.189 3.238 -22.761 1.00 88.88 91 MET A N 1
ATOM 706 C CA . MET A 1 91 ? 7.205 3.842 -21.851 1.00 88.88 91 MET A CA 1
ATOM 707 C C . MET A 1 91 ? 7.416 5.355 -21.668 1.00 88.88 91 MET A C 1
ATOM 709 O O . MET A 1 91 ? 6.440 6.089 -21.501 1.00 88.88 91 MET A O 1
ATOM 713 N N . GLY A 1 92 ? 8.656 5.841 -21.790 1.00 87.88 92 GLY A N 1
ATOM 714 C CA . GLY A 1 92 ? 8.982 7.270 -21.782 1.00 87.88 92 GLY A CA 1
ATOM 715 C C . GLY A 1 92 ? 8.738 7.990 -23.114 1.00 87.88 92 GLY A C 1
ATOM 716 O O . GLY A 1 92 ? 8.818 9.217 -23.178 1.00 87.88 92 GLY A O 1
ATOM 717 N N . PHE A 1 93 ? 8.442 7.265 -24.199 1.00 91.12 93 PHE A N 1
ATOM 718 C CA . PHE A 1 93 ? 8.271 7.866 -25.519 1.00 91.12 93 PHE A CA 1
ATOM 719 C C . PHE A 1 93 ? 6.879 8.475 -25.724 1.00 91.12 93 PHE A C 1
ATOM 721 O O . PHE A 1 93 ? 5.832 7.976 -25.289 1.00 91.12 93 PHE A O 1
ATOM 728 N N . THR A 1 94 ? 6.878 9.563 -26.488 1.00 86.88 94 THR A N 1
ATOM 729 C CA . THR A 1 94 ? 5.696 10.260 -26.998 1.00 86.88 94 THR A CA 1
ATOM 730 C C . THR A 1 94 ? 5.610 10.117 -28.522 1.00 86.88 94 THR A C 1
ATOM 732 O O . THR A 1 94 ? 6.630 9.921 -29.191 1.00 86.88 94 THR A O 1
ATOM 735 N N . GLY A 1 95 ? 4.389 10.203 -29.065 1.00 86.69 95 GLY A N 1
ATOM 736 C CA . GLY A 1 95 ? 4.091 10.113 -30.502 1.00 86.69 95 GLY A CA 1
ATOM 737 C C . GLY A 1 95 ? 3.097 8.993 -30.863 1.00 86.69 95 GLY A C 1
ATOM 738 O O . GLY A 1 95 ? 2.860 8.107 -30.038 1.00 86.69 95 GLY A O 1
ATOM 739 N N . PRO A 1 96 ? 2.514 8.995 -32.080 1.00 86.00 96 PRO A N 1
ATOM 740 C CA . PRO A 1 96 ? 1.458 8.052 -32.472 1.00 86.00 96 PRO A CA 1
ATOM 741 C C . PRO A 1 96 ? 1.860 6.575 -32.363 1.00 86.00 96 PRO A C 1
ATOM 743 O O . PRO A 1 96 ? 1.102 5.773 -31.823 1.00 86.00 96 PRO A O 1
ATOM 746 N N . LYS A 1 97 ? 3.076 6.213 -32.802 1.00 82.94 97 LYS A N 1
ATOM 747 C CA . LYS A 1 97 ? 3.592 4.835 -32.704 1.00 82.94 97 LYS A CA 1
ATOM 748 C C . LYS A 1 97 ? 3.821 4.394 -31.259 1.00 82.94 97 LYS A C 1
ATOM 750 O O . LYS A 1 97 ? 3.472 3.276 -30.898 1.00 82.94 97 LYS A O 1
ATOM 755 N N . ALA A 1 98 ? 4.353 5.285 -30.421 1.00 84.50 98 ALA A N 1
ATOM 756 C CA . ALA A 1 98 ? 4.539 5.015 -28.997 1.00 84.50 98 ALA A CA 1
ATOM 757 C C . ALA A 1 98 ? 3.193 4.834 -28.278 1.00 84.50 98 ALA A C 1
ATOM 759 O O . ALA A 1 98 ? 3.055 3.953 -27.436 1.00 84.50 98 ALA A O 1
ATOM 760 N N . VAL A 1 99 ? 2.181 5.640 -28.620 1.00 87.31 99 VAL A N 1
ATOM 761 C CA . VAL A 1 99 ? 0.819 5.482 -28.085 1.00 87.31 99 VAL A CA 1
ATOM 762 C C . VAL A 1 99 ? 0.208 4.158 -28.531 1.00 87.31 99 VAL A C 1
ATOM 764 O O . VAL A 1 99 ? -0.313 3.443 -27.684 1.00 87.31 99 VAL A O 1
ATOM 767 N N . LYS A 1 100 ? 0.321 3.801 -29.816 1.00 85.31 100 LYS A N 1
ATOM 768 C CA . LYS A 1 100 ? -0.160 2.509 -30.322 1.00 85.31 100 LYS A CA 1
ATOM 769 C C . LYS A 1 100 ? 0.476 1.342 -29.561 1.00 85.31 100 LYS A C 1
ATOM 771 O O . LYS A 1 100 ? -0.247 0.538 -28.992 1.00 85.31 100 LYS A O 1
ATOM 776 N N . PHE A 1 101 ? 1.804 1.331 -29.439 1.00 83.62 101 PHE A N 1
ATOM 777 C CA . PHE A 1 101 ? 2.516 0.306 -28.674 1.00 83.62 101 PHE A CA 1
ATOM 778 C C . PHE A 1 101 ? 2.026 0.208 -27.219 1.00 83.62 101 PHE A C 1
ATOM 780 O O . PHE A 1 101 ? 1.825 -0.888 -26.702 1.00 83.62 101 PHE A O 1
ATOM 787 N N . LYS A 1 102 ? 1.788 1.348 -26.554 1.00 83.94 102 LYS A N 1
ATOM 788 C CA . LYS A 1 102 ? 1.241 1.375 -25.188 1.00 83.94 102 LYS A CA 1
ATOM 789 C C . LYS A 1 102 ? -0.166 0.784 -25.112 1.00 83.94 102 LYS A C 1
ATOM 791 O O . LYS A 1 102 ? -0.454 0.052 -24.172 1.00 83.94 102 LYS A O 1
ATOM 796 N N . LEU A 1 103 ? -1.030 1.073 -26.085 1.00 85.88 103 LEU A N 1
ATOM 797 C CA . LEU A 1 103 ? -2.373 0.489 -26.153 1.00 85.88 103 LEU A CA 1
ATOM 798 C C . LEU A 1 103 ? -2.317 -1.025 -26.376 1.00 85.88 103 LEU A C 1
ATOM 800 O O . LEU A 1 103 ? -3.026 -1.757 -25.690 1.00 85.88 103 LEU A O 1
ATOM 804 N N . ASP A 1 104 ? -1.436 -1.492 -27.260 1.00 78.56 104 ASP A N 1
ATOM 805 C CA . ASP A 1 104 ? -1.236 -2.921 -27.517 1.00 78.56 104 ASP A CA 1
ATOM 806 C C . ASP A 1 104 ? -0.709 -3.638 -26.261 1.00 78.56 104 ASP A C 1
ATOM 808 O O . ASP A 1 104 ? -1.184 -4.716 -25.901 1.00 78.56 104 ASP A O 1
ATOM 812 N N . TYR A 1 105 ? 0.213 -3.001 -25.529 1.00 75.56 105 TYR A N 1
ATOM 813 C CA . TYR A 1 105 ? 0.704 -3.496 -24.242 1.00 75.56 105 TYR A CA 1
ATOM 814 C C . TYR A 1 105 ? -0.418 -3.590 -23.195 1.00 75.56 105 TYR A C 1
ATOM 816 O O . TYR A 1 105 ? -0.544 -4.609 -22.519 1.00 75.56 105 TYR A O 1
ATOM 824 N N . ILE A 1 106 ? -1.262 -2.557 -23.080 1.00 76.88 106 ILE A N 1
ATOM 825 C CA . ILE A 1 106 ? -2.425 -2.553 -22.175 1.00 76.88 106 ILE A CA 1
ATOM 826 C C . ILE A 1 106 ? -3.412 -3.662 -22.556 1.00 76.88 106 ILE A C 1
ATOM 828 O O . ILE A 1 106 ? -3.902 -4.374 -21.684 1.00 76.88 106 ILE A O 1
ATOM 832 N N . ALA A 1 107 ? -3.688 -3.851 -23.847 1.00 80.44 107 ALA A N 1
ATOM 833 C CA . ALA A 1 107 ? -4.582 -4.903 -24.318 1.00 80.44 107 ALA A CA 1
ATOM 834 C C . ALA A 1 107 ? -4.053 -6.302 -23.962 1.00 80.44 107 ALA A C 1
ATOM 836 O O . ALA A 1 107 ? -4.806 -7.134 -23.453 1.00 80.44 107 ALA A O 1
ATOM 837 N N . ALA A 1 108 ? -2.754 -6.544 -24.162 1.00 72.06 108 ALA A N 1
ATOM 838 C CA . ALA A 1 108 ? -2.108 -7.793 -23.769 1.00 72.06 108 ALA A CA 1
ATOM 839 C C . ALA A 1 108 ? -2.145 -8.010 -22.247 1.00 72.06 108 ALA A C 1
ATOM 841 O O . ALA A 1 108 ? -2.403 -9.125 -21.792 1.00 72.06 108 ALA A O 1
ATOM 842 N N . PHE A 1 109 ? -1.941 -6.948 -21.459 1.00 74.44 109 PHE A N 1
ATOM 843 C CA . PHE A 1 109 ? -2.052 -7.005 -20.002 1.00 74.44 109 PHE A CA 1
ATOM 844 C C . PHE A 1 109 ? -3.471 -7.377 -19.561 1.00 74.44 109 PHE A C 1
ATOM 846 O O . PHE A 1 109 ? -3.63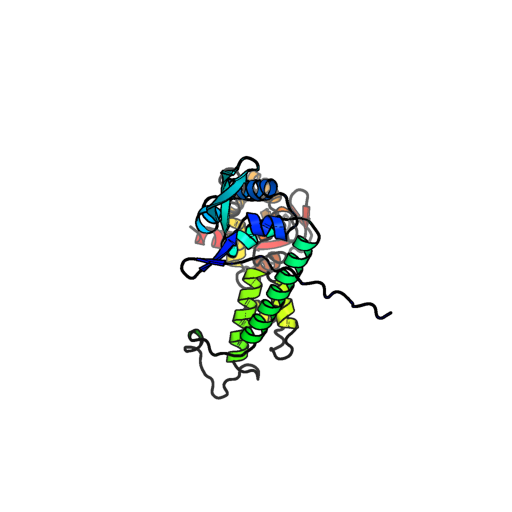6 -8.313 -18.788 1.00 74.44 109 PHE A O 1
ATOM 853 N N . ASN A 1 110 ? -4.497 -6.722 -20.104 1.00 73.75 110 ASN A N 1
ATOM 854 C CA . ASN A 1 110 ? -5.894 -7.007 -19.769 1.00 73.75 110 ASN A CA 1
ATOM 855 C C . ASN A 1 110 ? -6.306 -8.432 -20.176 1.00 73.75 110 ASN A C 1
ATOM 857 O O . ASN A 1 110 ? -7.080 -9.086 -19.475 1.00 73.75 110 ASN A O 1
ATOM 861 N N . ALA A 1 111 ? -5.789 -8.935 -21.302 1.00 76.75 111 ALA A N 1
ATOM 862 C CA . ALA A 1 111 ? -6.013 -10.314 -21.729 1.00 76.75 111 ALA A CA 1
ATOM 863 C C . ALA A 1 111 ? -5.386 -11.315 -20.744 1.00 76.75 111 ALA A C 1
ATOM 865 O O . ALA A 1 111 ? -6.056 -12.259 -20.323 1.00 76.75 111 ALA A O 1
ATOM 866 N N . MET A 1 112 ? -4.139 -11.070 -20.325 1.00 71.81 112 MET A N 1
ATOM 867 C CA . MET A 1 112 ? -3.455 -11.875 -19.310 1.00 71.81 112 MET A CA 1
ATOM 868 C C . MET A 1 112 ? -4.167 -11.804 -17.959 1.00 71.81 112 MET A C 1
ATOM 870 O O . MET A 1 112 ? -4.370 -12.836 -17.328 1.00 71.81 112 MET A O 1
ATOM 874 N N . GLU A 1 113 ? -4.569 -10.610 -17.522 1.00 69.00 113 GLU A N 1
ATOM 875 C CA . GLU A 1 113 ? -5.347 -10.413 -16.304 1.00 69.00 113 GLU A CA 1
ATOM 876 C C . GLU A 1 113 ? -6.604 -11.276 -16.369 1.00 69.00 113 GLU A C 1
ATOM 878 O O . GLU A 1 113 ? -6.777 -12.146 -15.523 1.00 69.00 113 GLU A O 1
ATOM 883 N N . THR A 1 114 ? -7.414 -11.129 -17.422 1.00 74.31 114 THR A N 1
ATOM 884 C CA . THR A 1 114 ? -8.642 -11.910 -17.635 1.00 74.31 114 THR A CA 1
ATOM 885 C C . THR A 1 114 ? -8.383 -13.415 -17.569 1.00 74.31 114 THR A C 1
ATOM 887 O O . THR A 1 114 ? -9.152 -14.143 -16.935 1.00 74.31 114 THR A O 1
ATOM 890 N N . GLU A 1 115 ? -7.301 -13.892 -18.187 1.00 71.88 115 GLU A N 1
ATOM 891 C CA . GLU A 1 115 ? -6.914 -15.298 -18.130 1.00 71.88 115 GLU A CA 1
ATOM 892 C C . GLU A 1 115 ? -6.547 -15.732 -16.706 1.00 71.88 115 GLU A C 1
ATOM 894 O O . GLU A 1 115 ? -7.053 -16.749 -16.232 1.00 71.88 115 GLU A O 1
ATOM 899 N N . LEU A 1 116 ? -5.739 -14.952 -15.986 1.00 65.62 116 LEU A N 1
ATOM 900 C CA . LEU A 1 116 ? -5.383 -15.223 -14.594 1.00 65.62 116 LEU A CA 1
ATOM 901 C C . LEU A 1 116 ? -6.611 -15.197 -13.678 1.00 65.62 116 LEU A C 1
ATOM 903 O O . LEU A 1 116 ? -6.742 -16.071 -12.821 1.00 65.62 116 LEU A O 1
ATOM 907 N N . LEU A 1 117 ? -7.555 -14.271 -13.879 1.00 66.12 117 LEU A N 1
ATOM 908 C CA . LEU A 1 117 ? -8.816 -14.249 -13.130 1.00 66.12 117 LEU A CA 1
ATOM 909 C C . LEU A 1 117 ? -9.652 -15.496 -13.446 1.00 66.12 117 LEU A C 1
ATOM 911 O O . LEU A 1 117 ? -10.247 -16.093 -12.549 1.00 66.12 117 LEU A O 1
ATOM 915 N N . ALA A 1 118 ? -9.692 -15.925 -14.710 1.00 68.25 118 ALA A N 1
ATOM 916 C CA . ALA A 1 118 ? -10.389 -17.141 -15.115 1.00 68.25 118 ALA A CA 1
ATOM 917 C C . ALA A 1 118 ? -9.733 -18.403 -14.531 1.00 68.25 118 ALA A C 1
ATOM 919 O O . ALA A 1 118 ? -10.439 -19.311 -14.092 1.00 68.25 118 ALA A O 1
ATOM 920 N N . GLN A 1 119 ? -8.401 -18.460 -14.476 1.00 62.53 119 GLN A N 1
ATOM 921 C CA . GLN A 1 119 ? -7.651 -19.545 -13.844 1.00 62.53 119 GLN A CA 1
ATOM 922 C C . GLN A 1 119 ? -7.831 -19.552 -12.320 1.00 62.53 119 GLN A C 1
ATOM 924 O O . GLN A 1 119 ? -8.049 -20.616 -11.752 1.00 62.53 119 GLN A O 1
ATOM 929 N N . ALA A 1 120 ? -7.835 -18.391 -11.661 1.00 55.41 120 ALA A N 1
ATOM 930 C CA . ALA A 1 120 ? -8.112 -18.275 -10.228 1.00 55.41 120 ALA A CA 1
ATOM 931 C C . ALA A 1 120 ? -9.558 -18.676 -9.873 1.00 55.41 120 ALA A C 1
ATOM 933 O O . ALA A 1 120 ? -9.810 -19.247 -8.810 1.00 55.41 120 ALA A O 1
ATOM 934 N N . LYS A 1 121 ? -10.512 -18.434 -10.783 1.00 54.19 121 LYS A N 1
ATOM 935 C CA . LYS A 1 121 ? -11.895 -18.931 -10.678 1.00 54.19 121 LYS A CA 1
ATOM 936 C C . LYS A 1 121 ? -12.013 -20.438 -10.929 1.00 54.19 121 LYS A C 1
ATOM 938 O O . LYS A 1 121 ? -12.964 -21.056 -10.447 1.00 54.19 121 LYS A O 1
ATOM 943 N N . ARG A 1 122 ? -11.075 -21.058 -11.658 1.00 55.53 122 ARG A N 1
ATOM 944 C CA . ARG A 1 122 ? -11.015 -22.520 -11.791 1.00 55.53 122 ARG A CA 1
ATOM 945 C C . ARG A 1 122 ? -10.564 -23.097 -10.455 1.00 55.53 122 ARG A C 1
ATOM 947 O O . ARG A 1 122 ? -9.409 -22.996 -10.065 1.00 55.53 122 ARG A O 1
ATOM 954 N N . VAL A 1 123 ? -11.520 -23.708 -9.768 1.00 51.12 123 VAL A N 1
ATOM 955 C CA . VAL A 1 123 ? -11.362 -24.406 -8.493 1.00 51.12 123 VAL A CA 1
ATOM 956 C C . VAL A 1 123 ? -10.258 -25.461 -8.604 1.00 51.12 123 VAL A C 1
ATOM 958 O O . VAL A 1 123 ? -10.506 -26.583 -9.040 1.00 51.12 123 VAL A O 1
ATOM 961 N N . GLN A 1 124 ? -9.032 -25.104 -8.229 1.00 50.28 124 GLN A N 1
ATOM 962 C CA . GLN A 1 124 ? -7.932 -26.049 -8.089 1.00 50.28 124 GLN A CA 1
ATOM 963 C C . GLN A 1 124 ? -7.635 -26.240 -6.598 1.00 50.28 124 GLN A C 1
ATOM 965 O O . GLN A 1 124 ? -7.476 -25.249 -5.878 1.00 50.28 124 GLN A O 1
ATOM 970 N N . PRO A 1 125 ? -7.592 -27.489 -6.102 1.00 49.34 125 PRO A N 1
ATOM 971 C CA . PRO A 1 125 ? -7.171 -27.755 -4.735 1.00 49.34 125 PRO A CA 1
ATOM 972 C C . PRO A 1 125 ? -5.725 -27.289 -4.547 1.00 49.34 125 PRO A C 1
ATOM 974 O O . PRO A 1 125 ? -4.834 -27.701 -5.287 1.00 49.34 125 PRO A O 1
ATOM 977 N N . HIS A 1 126 ? -5.492 -26.428 -3.561 1.00 48.75 126 HIS A N 1
ATOM 978 C CA . HIS A 1 126 ? -4.152 -25.972 -3.208 1.00 48.75 126 HIS A CA 1
ATOM 979 C C . HIS A 1 126 ? -3.605 -26.888 -2.104 1.00 48.75 126 HIS A C 1
ATOM 981 O O . HIS A 1 126 ? -4.357 -27.238 -1.197 1.00 48.75 126 HIS A O 1
ATOM 987 N N . PRO A 1 127 ? -2.306 -27.237 -2.095 1.00 49.53 127 PRO A N 1
ATOM 988 C CA . PRO A 1 127 ? -1.698 -28.043 -1.025 1.00 49.53 127 PRO A CA 1
ATOM 989 C C . PRO A 1 1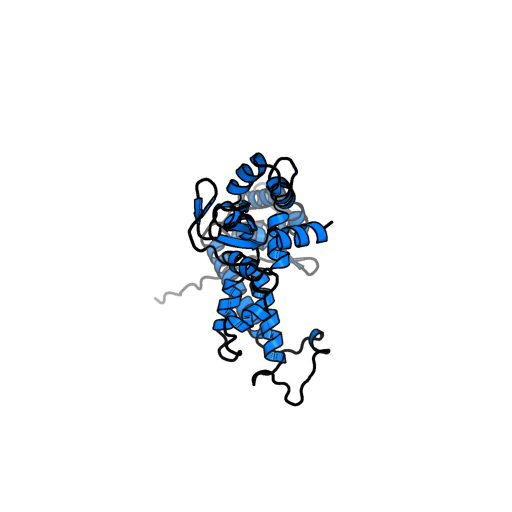27 ? -1.891 -27.490 0.402 1.00 49.53 127 PRO A C 1
ATOM 991 O O . PRO A 1 127 ? -1.870 -28.245 1.367 1.00 49.53 127 PRO A O 1
ATOM 994 N N . ALA A 1 128 ? -2.154 -26.188 0.559 1.00 47.69 128 ALA A N 1
ATOM 995 C CA . ALA A 1 128 ? -2.513 -25.587 1.842 1.00 47.69 128 ALA A CA 1
ATOM 996 C C . ALA A 1 128 ? -3.937 -25.950 2.320 1.00 47.69 128 ALA A C 1
ATOM 998 O O . ALA A 1 128 ? -4.313 -25.577 3.418 1.00 47.69 128 ALA A O 1
ATOM 999 N N . ASP A 1 129 ? -4.742 -26.658 1.526 1.00 45.91 129 ASP A N 1
ATOM 1000 C CA . ASP A 1 129 ? -6.082 -27.119 1.911 1.00 45.91 129 ASP A CA 1
ATOM 1001 C C . ASP A 1 129 ? -6.079 -28.554 2.470 1.00 45.91 129 ASP A C 1
ATOM 1003 O O . ASP A 1 129 ? -7.125 -29.047 2.894 1.00 45.91 129 ASP A O 1
ATOM 1007 N N . ASP A 1 130 ? -4.930 -29.247 2.483 1.00 49.53 130 ASP A N 1
ATOM 1008 C CA . ASP A 1 130 ? -4.862 -30.679 2.820 1.00 49.53 130 ASP A CA 1
ATOM 1009 C C . ASP A 1 130 ? -5.232 -31.004 4.273 1.00 49.53 130 ASP A C 1
ATOM 1011 O O . ASP A 1 130 ? -5.702 -32.105 4.560 1.00 49.53 130 ASP A O 1
ATOM 1015 N N . HIS A 1 131 ? -5.069 -30.040 5.176 1.00 45.94 131 HIS A N 1
ATOM 1016 C CA . HIS A 1 131 ? -5.376 -30.168 6.601 1.00 45.94 131 HIS A CA 1
ATOM 1017 C C . HIS A 1 131 ? -6.813 -29.754 6.962 1.00 45.94 131 HIS A C 1
ATOM 1019 O O . HIS A 1 131 ? -7.219 -29.897 8.116 1.00 45.94 131 HIS A O 1
ATOM 1025 N N . LEU A 1 132 ? -7.608 -29.257 6.006 1.00 46.25 132 LEU A N 1
ATOM 1026 C CA . LEU A 1 132 ? -8.985 -28.837 6.266 1.00 46.25 132 LEU A CA 1
ATOM 1027 C C . LEU A 1 132 ? -9.949 -30.044 6.271 1.00 46.25 132 LEU A C 1
ATOM 1029 O O . LEU A 1 132 ? -9.852 -30.917 5.401 1.00 46.25 132 LEU A O 1
ATOM 1033 N N . PRO A 1 133 ? -10.922 -30.109 7.206 1.00 41.31 133 PRO A N 1
ATOM 1034 C CA . PRO A 1 133 ? -11.875 -31.212 7.284 1.00 41.31 133 PRO A CA 1
ATOM 1035 C C . PRO A 1 133 ? -12.680 -31.374 5.987 1.00 41.31 133 PRO A C 1
ATOM 1037 O O . PRO A 1 133 ? -13.524 -30.548 5.633 1.00 41.31 133 PRO A O 1
ATOM 1040 N N . ARG A 1 134 ? -12.462 -32.488 5.284 1.00 49.09 134 ARG A N 1
ATOM 1041 C CA . ARG A 1 134 ? -13.240 -32.891 4.105 1.00 49.09 134 ARG A CA 1
ATOM 1042 C C . ARG A 1 134 ? -14.573 -33.477 4.585 1.00 49.09 134 ARG A C 1
ATOM 1044 O O . ARG A 1 134 ? -14.729 -34.692 4.635 1.00 49.09 134 ARG A O 1
ATOM 1051 N N . GLY A 1 135 ? -15.504 -32.629 5.030 1.00 44.16 135 GLY A N 1
ATOM 1052 C CA . GLY A 1 135 ? -16.836 -33.063 5.476 1.00 44.16 135 GLY A CA 1
ATOM 1053 C C . GLY A 1 135 ? -17.507 -34.007 4.465 1.00 44.16 135 GLY A C 1
ATOM 1054 O O . GLY A 1 135 ? -17.206 -33.945 3.271 1.00 44.16 135 GLY A O 1
ATOM 1055 N N . ARG A 1 136 ? -18.413 -34.876 4.943 1.00 45.38 136 ARG A N 1
ATOM 1056 C CA . ARG A 1 136 ? -19.006 -36.000 4.182 1.00 45.38 136 ARG A CA 1
ATOM 1057 C C . ARG A 1 136 ? -19.534 -35.619 2.784 1.00 45.38 136 ARG A C 1
ATOM 1059 O O . ARG A 1 136 ? -19.388 -36.420 1.867 1.00 45.38 136 ARG A O 1
ATOM 1066 N N . ASP A 1 137 ? -20.000 -34.378 2.604 1.00 52.00 137 ASP A N 1
ATOM 1067 C CA . ASP A 1 137 ? -20.588 -33.890 1.345 1.00 52.00 137 ASP A CA 1
ATOM 1068 C C . ASP A 1 137 ? -19.700 -32.898 0.555 1.00 52.00 137 ASP A C 1
ATOM 1070 O O . ASP A 1 137 ? -20.110 -32.396 -0.491 1.00 52.00 137 ASP A O 1
ATOM 1074 N N . ARG A 1 138 ? -18.472 -32.594 1.021 1.00 56.03 138 ARG A N 1
ATOM 1075 C CA . ARG A 1 138 ? -17.505 -31.645 0.401 1.00 56.03 138 ARG A CA 1
ATOM 1076 C C . ARG A 1 138 ? -18.066 -30.249 0.068 1.00 56.03 138 ARG A C 1
ATOM 1078 O O . ARG A 1 138 ? -17.510 -29.540 -0.782 1.00 56.03 138 ARG A O 1
ATOM 1085 N N . LYS A 1 139 ? -19.152 -29.845 0.728 1.00 51.03 139 LYS A N 1
ATOM 1086 C CA . LYS A 1 139 ? -19.837 -28.563 0.545 1.00 51.03 139 LYS A CA 1
ATOM 1087 C C . LYS A 1 139 ? -20.007 -27.857 1.889 1.00 51.03 139 LYS A C 1
ATOM 1089 O O . LYS A 1 139 ? -20.359 -28.495 2.875 1.00 51.03 139 LYS A O 1
ATOM 1094 N N . ALA A 1 140 ? -19.789 -26.548 1.914 1.00 48.69 140 ALA A N 1
ATOM 1095 C CA . ALA A 1 140 ? -20.187 -25.658 2.998 1.00 48.69 140 ALA A CA 1
ATOM 1096 C C . ALA A 1 140 ? -21.206 -24.668 2.426 1.00 48.69 140 ALA A C 1
ATOM 1098 O O . ALA A 1 140 ? -21.019 -24.171 1.319 1.00 48.69 140 ALA A O 1
ATOM 1099 N N . TRP A 1 141 ? -22.314 -24.424 3.131 1.00 49.06 141 TRP A N 1
ATOM 1100 C CA . TRP A 1 141 ? -23.391 -23.540 2.647 1.00 49.06 141 TRP A CA 1
ATOM 1101 C C . TRP A 1 141 ? -23.957 -23.929 1.264 1.00 49.06 141 TRP A C 1
ATOM 1103 O O . TRP A 1 141 ? -24.365 -23.075 0.488 1.00 49.06 141 TRP A O 1
ATOM 1113 N N . GLY A 1 142 ? -23.945 -25.224 0.923 1.00 54.06 142 GLY A N 1
ATOM 1114 C CA . GLY A 1 142 ? -24.373 -25.720 -0.395 1.00 54.06 142 GLY A CA 1
ATOM 1115 C C . GLY A 1 142 ? -23.339 -25.560 -1.521 1.00 54.06 142 GLY A C 1
ATOM 1116 O O . GLY A 1 142 ? -23.572 -26.049 -2.626 1.00 54.06 142 GLY A O 1
ATOM 1117 N N . ILE A 1 143 ? -22.175 -24.963 -1.242 1.00 56.31 143 ILE A N 1
ATOM 1118 C CA . ILE A 1 143 ? -21.121 -24.638 -2.213 1.00 56.31 143 ILE A CA 1
ATOM 1119 C C . ILE A 1 143 ? -19.874 -25.476 -1.926 1.00 56.31 143 ILE A C 1
ATOM 1121 O O . ILE A 1 143 ? -19.533 -25.732 -0.774 1.00 56.31 143 ILE A O 1
ATOM 1125 N N . HIS A 1 144 ? -19.171 -25.930 -2.966 1.00 60.62 144 HIS A N 1
ATOM 1126 C CA . HIS A 1 144 ? -17.950 -26.716 -2.783 1.00 60.62 144 HIS A CA 1
ATOM 1127 C C . HIS A 1 144 ? -16.881 -25.941 -2.003 1.00 60.62 144 HIS A C 1
ATOM 1129 O O . HIS A 1 144 ? -16.529 -24.824 -2.372 1.00 60.62 144 HIS A O 1
ATOM 1135 N N . ILE A 1 145 ? -16.313 -26.567 -0.966 1.00 58.28 145 ILE A N 1
ATOM 1136 C CA . ILE A 1 145 ? -15.301 -25.950 -0.082 1.00 58.28 145 ILE A CA 1
ATOM 1137 C C . ILE A 1 145 ? -14.096 -25.433 -0.881 1.00 58.28 145 ILE A C 1
ATOM 1139 O O . ILE A 1 145 ? -13.576 -24.362 -0.600 1.00 58.28 145 ILE A O 1
ATOM 1143 N N . GLN A 1 146 ? -13.702 -26.140 -1.939 1.00 57.69 146 GLN A N 1
ATOM 1144 C CA . GLN A 1 146 ? -12.606 -25.709 -2.807 1.00 57.69 146 GLN A CA 1
ATOM 1145 C C . GLN A 1 146 ? -12.923 -24.400 -3.553 1.00 57.69 146 GLN A C 1
ATOM 1147 O O . GLN A 1 146 ? -12.028 -23.579 -3.721 1.00 57.69 146 GLN A O 1
ATOM 1152 N N . LYS A 1 147 ? -14.187 -24.180 -3.955 1.00 61.38 147 LYS A N 1
ATOM 1153 C CA . LYS A 1 147 ? -14.641 -22.923 -4.578 1.00 61.38 147 LYS A CA 1
ATOM 1154 C C . LYS A 1 147 ? -14.590 -21.774 -3.573 1.00 61.38 147 LYS A C 1
ATOM 1156 O O . LYS A 1 147 ? -14.155 -20.682 -3.911 1.00 61.38 147 LYS A O 1
ATOM 1161 N N . ILE A 1 148 ? -14.983 -22.036 -2.327 1.00 61.94 148 ILE A N 1
ATOM 1162 C CA . ILE A 1 148 ? -14.911 -21.050 -1.241 1.00 61.94 148 ILE A CA 1
ATOM 1163 C C . ILE A 1 148 ? -13.449 -20.670 -0.967 1.00 61.94 148 ILE A C 1
ATOM 1165 O O . ILE A 1 148 ? -13.125 -19.487 -0.905 1.00 61.94 148 ILE A O 1
ATOM 1169 N N . ASN A 1 149 ? -12.550 -21.653 -0.878 1.00 59.25 149 ASN A N 1
ATOM 1170 C CA . ASN A 1 149 ? -11.134 -21.411 -0.598 1.00 59.25 149 ASN A CA 1
ATOM 1171 C C . ASN A 1 149 ? -10.413 -20.703 -1.757 1.00 59.25 149 ASN A C 1
ATOM 1173 O O . ASN A 1 149 ? -9.599 -19.814 -1.508 1.00 59.25 149 ASN A O 1
ATOM 1177 N N . SER A 1 150 ? -10.702 -21.054 -3.018 1.00 60.94 150 SER A N 1
ATOM 1178 C CA . SER A 1 150 ? -10.100 -20.381 -4.180 1.00 60.94 150 SER A CA 1
ATOM 1179 C C . SER A 1 150 ? -10.526 -18.916 -4.257 1.00 60.94 150 SER A C 1
ATOM 1181 O O . SER A 1 150 ? -9.686 -18.037 -4.447 1.00 60.94 150 SER A O 1
ATOM 1183 N N . VAL A 1 151 ? -11.811 -18.643 -4.021 1.00 64.25 151 VAL A N 1
ATOM 1184 C CA . VAL A 1 151 ? -12.339 -17.279 -3.971 1.00 64.25 151 VAL A CA 1
ATOM 1185 C C . VAL A 1 151 ? -11.746 -16.498 -2.800 1.00 64.25 151 VAL A C 1
ATOM 1187 O O . VAL A 1 151 ? -11.308 -15.373 -3.006 1.00 64.25 151 VAL A O 1
ATOM 1190 N N . ALA A 1 152 ? -11.671 -17.072 -1.596 1.00 64.00 152 ALA A N 1
ATOM 1191 C CA . ALA A 1 152 ? -11.111 -16.387 -0.428 1.00 64.00 152 ALA A CA 1
ATOM 1192 C C . ALA A 1 152 ? -9.658 -15.930 -0.658 1.00 64.00 152 ALA A C 1
ATOM 1194 O O . ALA A 1 152 ? -9.301 -14.802 -0.318 1.00 64.00 152 ALA A O 1
ATOM 1195 N N . ARG A 1 153 ? -8.831 -16.764 -1.305 1.00 61.34 153 ARG A N 1
ATOM 1196 C CA . ARG A 1 153 ? -7.462 -16.382 -1.701 1.00 61.34 153 ARG A CA 1
ATOM 1197 C C . ARG A 1 153 ? -7.450 -15.242 -2.703 1.00 61.34 153 ARG A C 1
ATOM 1199 O O . ARG A 1 153 ? -6.669 -14.307 -2.575 1.00 61.34 153 ARG A O 1
ATOM 1206 N N . TYR A 1 154 ? -8.312 -15.340 -3.702 1.00 63.62 154 TYR A N 1
ATOM 1207 C CA . TYR A 1 154 ? -8.376 -14.378 -4.785 1.00 63.62 154 TYR A CA 1
ATOM 1208 C C . TYR A 1 154 ? -8.871 -13.001 -4.303 1.00 63.62 154 TYR A C 1
ATOM 1210 O O . TYR A 1 154 ? -8.276 -11.981 -4.640 1.00 63.62 154 TYR A O 1
ATOM 1218 N N . VAL A 1 155 ? -9.860 -12.972 -3.406 1.00 65.81 155 VAL A N 1
ATOM 1219 C CA . VAL A 1 155 ? -10.298 -11.771 -2.674 1.00 65.81 155 VAL A CA 1
ATOM 1220 C C . VAL A 1 155 ? -9.160 -11.194 -1.829 1.00 65.81 155 VAL A C 1
ATOM 1222 O O . VAL A 1 155 ? -8.935 -9.987 -1.862 1.00 65.81 155 VAL A O 1
ATOM 1225 N N . GLY A 1 156 ? -8.412 -12.037 -1.106 1.00 57.09 156 GLY A N 1
ATOM 1226 C CA . GLY A 1 156 ? -7.256 -11.602 -0.316 1.00 57.09 156 GLY A CA 1
ATOM 1227 C C . GLY A 1 156 ? -6.163 -10.946 -1.166 1.00 57.09 156 GLY A C 1
ATOM 1228 O O . GLY A 1 156 ? -5.660 -9.882 -0.809 1.00 57.09 156 GLY A O 1
ATOM 1229 N N . MET A 1 157 ? -5.855 -11.530 -2.325 1.00 57.25 157 MET A N 1
ATOM 1230 C CA . MET A 1 157 ? -4.898 -10.972 -3.283 1.00 57.25 157 MET A CA 1
ATOM 1231 C C . MET A 1 157 ? -5.374 -9.625 -3.843 1.00 57.25 157 MET A C 1
ATOM 1233 O O . MET A 1 157 ? -4.606 -8.668 -3.866 1.00 57.25 157 MET A O 1
ATOM 1237 N N . ILE A 1 158 ? -6.644 -9.517 -4.251 1.00 57.44 158 ILE A N 1
ATOM 1238 C CA . ILE A 1 158 ? -7.199 -8.251 -4.754 1.00 57.44 158 ILE A CA 1
ATOM 1239 C C . ILE A 1 158 ? -7.195 -7.179 -3.668 1.00 57.44 158 ILE A C 1
ATOM 1241 O O . ILE A 1 158 ? -6.830 -6.044 -3.953 1.00 57.44 158 ILE A O 1
ATOM 1245 N N . ASN A 1 159 ? -7.538 -7.526 -2.428 1.00 53.84 159 ASN A N 1
ATOM 1246 C CA . ASN A 1 159 ? -7.480 -6.585 -1.313 1.00 53.84 159 ASN A CA 1
ATOM 1247 C C . ASN A 1 159 ? -6.055 -6.048 -1.102 1.00 53.84 159 ASN A C 1
ATOM 1249 O O . ASN A 1 159 ? -5.868 -4.857 -0.880 1.00 53.84 159 ASN A O 1
ATOM 1253 N N . GLN A 1 160 ? -5.046 -6.913 -1.220 1.00 53.62 160 GLN A N 1
ATOM 1254 C CA . GLN A 1 160 ? -3.644 -6.529 -1.068 1.00 53.62 160 GLN A CA 1
ATOM 1255 C C . GLN A 1 160 ? -3.138 -5.623 -2.204 1.00 53.62 160 GLN A C 1
ATOM 1257 O O . GLN A 1 160 ? -2.317 -4.745 -1.953 1.00 53.62 160 GLN A O 1
ATOM 1262 N N . VAL A 1 161 ? -3.595 -5.841 -3.442 1.00 51.03 161 VAL A N 1
ATOM 1263 C CA . VAL A 1 161 ? -3.089 -5.129 -4.632 1.00 51.03 161 VAL A CA 1
ATOM 1264 C C . VAL A 1 161 ? -3.908 -3.876 -4.964 1.00 51.03 161 VAL A C 1
ATOM 1266 O O . VAL A 1 161 ? -3.337 -2.842 -5.297 1.00 51.03 161 VAL A O 1
ATOM 1269 N N . TYR A 1 162 ? -5.235 -3.958 -4.872 1.00 55.28 162 TYR A N 1
ATOM 1270 C CA . TYR A 1 162 ? -6.179 -2.929 -5.330 1.00 55.28 162 TYR A CA 1
ATOM 1271 C C . TYR A 1 162 ? -7.029 -2.329 -4.200 1.00 55.28 162 TYR A C 1
ATOM 1273 O O . TYR A 1 162 ? -7.764 -1.369 -4.429 1.00 55.28 162 TYR A O 1
ATOM 1281 N N . GLY A 1 163 ? -6.937 -2.868 -2.983 1.00 56.34 163 GLY A N 1
ATOM 1282 C CA . GLY A 1 163 ? -7.655 -2.372 -1.814 1.00 56.34 163 GLY A CA 1
ATOM 1283 C C . GLY A 1 163 ? -9.046 -2.991 -1.588 1.00 56.34 163 GLY A C 1
ATOM 1284 O O . GLY A 1 163 ? -9.538 -3.806 -2.380 1.00 56.34 163 GLY A O 1
ATOM 1285 N N . PRO A 1 164 ? -9.705 -2.605 -0.481 1.00 59.88 164 PRO A N 1
ATOM 1286 C CA . PRO A 1 164 ? -10.881 -3.300 0.048 1.00 59.88 164 PRO A CA 1
ATOM 1287 C C . PRO A 1 164 ? -12.151 -3.125 -0.792 1.00 59.88 164 PRO A C 1
ATOM 1289 O O . PRO A 1 164 ? -12.965 -4.046 -0.870 1.00 59.88 164 PRO A O 1
ATOM 1292 N N . GLU A 1 165 ? -12.332 -1.983 -1.461 1.00 60.34 165 GLU A N 1
ATOM 1293 C CA . GLU A 1 165 ? -13.503 -1.748 -2.321 1.00 60.34 165 GLU A CA 1
ATOM 1294 C C . GLU A 1 165 ? -13.494 -2.647 -3.566 1.00 60.34 165 GLU A C 1
ATOM 1296 O O . GLU A 1 165 ? -14.527 -3.213 -3.928 1.00 60.34 165 GLU A O 1
ATOM 1301 N N . ALA A 1 166 ? -12.323 -2.855 -4.179 1.00 62.22 166 ALA A N 1
ATOM 1302 C CA . ALA A 1 166 ? -12.164 -3.742 -5.331 1.00 62.22 166 ALA A CA 1
ATOM 1303 C C . ALA A 1 166 ? -12.429 -5.211 -4.957 1.00 62.22 166 ALA A C 1
ATOM 1305 O O . ALA A 1 166 ? -13.108 -5.940 -5.684 1.00 62.22 166 ALA A O 1
ATOM 1306 N N . ALA A 1 167 ? -11.950 -5.631 -3.783 1.00 63.88 167 ALA A N 1
ATOM 1307 C CA . ALA A 1 167 ? -12.206 -6.963 -3.243 1.00 63.88 167 ALA A CA 1
ATOM 1308 C C . ALA A 1 167 ? -13.705 -7.190 -2.967 1.00 63.88 167 ALA A C 1
ATOM 1310 O O . ALA A 1 167 ? -14.239 -8.265 -3.254 1.00 63.88 167 ALA A O 1
ATOM 1311 N N . ARG A 1 168 ? -14.403 -6.158 -2.470 1.00 65.94 168 ARG A N 1
ATOM 1312 C CA . ARG A 1 168 ? -15.851 -6.184 -2.226 1.00 65.94 168 ARG A CA 1
ATOM 1313 C C . ARG A 1 168 ? -16.658 -6.278 -3.521 1.00 65.94 168 ARG A C 1
ATOM 1315 O O . ARG A 1 168 ? -17.547 -7.121 -3.610 1.00 65.94 168 ARG A O 1
ATOM 1322 N N . ALA A 1 169 ? -16.328 -5.472 -4.529 1.00 67.81 169 ALA A N 1
ATOM 1323 C CA . ALA A 1 169 ? -17.003 -5.505 -5.826 1.00 67.81 169 ALA A CA 1
ATOM 1324 C C . ALA A 1 169 ? -16.910 -6.890 -6.492 1.00 67.81 169 ALA A C 1
ATOM 1326 O O . ALA A 1 169 ? -17.865 -7.352 -7.115 1.00 67.81 169 ALA A O 1
ATOM 1327 N N . LEU A 1 170 ? -15.783 -7.589 -6.313 1.00 67.94 170 LEU A N 1
ATOM 1328 C CA . LEU A 1 170 ? -15.612 -8.948 -6.816 1.00 67.94 170 LEU A CA 1
ATOM 1329 C C . LEU A 1 170 ? -16.520 -9.965 -6.103 1.00 67.94 170 LEU A C 1
ATOM 1331 O O . LEU A 1 170 ? -17.139 -10.805 -6.757 1.00 67.94 170 LEU A O 1
ATOM 1335 N N . LEU A 1 171 ? -16.608 -9.881 -4.774 1.00 67.31 171 LEU A N 1
ATOM 1336 C CA . LEU A 1 171 ? -17.505 -10.712 -3.965 1.00 67.31 171 LEU A CA 1
ATOM 1337 C C . LEU A 1 171 ? -18.974 -10.503 -4.344 1.00 67.31 171 LEU A C 1
ATOM 1339 O O . LEU A 1 171 ? -19.728 -11.467 -4.427 1.00 67.31 171 LEU A O 1
ATOM 1343 N N . GLU A 1 172 ? -19.370 -9.256 -4.603 1.00 69.62 172 GLU A N 1
ATOM 1344 C CA . GLU A 1 172 ? -20.738 -8.906 -5.000 1.00 69.62 172 GLU A CA 1
ATOM 1345 C C . GLU A 1 172 ? -21.069 -9.338 -6.445 1.00 69.62 172 GLU A C 1
ATOM 1347 O O . GLU A 1 172 ? -22.238 -9.555 -6.772 1.00 69.62 172 GLU A O 1
ATOM 1352 N N . ALA A 1 173 ? -20.062 -9.515 -7.309 1.00 69.12 173 ALA A N 1
ATOM 1353 C CA . ALA A 1 173 ? -20.246 -9.938 -8.698 1.00 69.12 173 ALA A CA 1
ATOM 1354 C C . ALA A 1 173 ? -20.512 -11.449 -8.870 1.00 69.12 173 ALA A C 1
ATOM 1356 O O . ALA A 1 173 ? -21.147 -11.847 -9.852 1.00 69.12 173 ALA A O 1
ATOM 1357 N N . ASP A 1 174 ? -20.045 -12.302 -7.953 1.00 66.44 174 ASP A N 1
ATOM 1358 C CA . ASP A 1 174 ? -20.188 -13.762 -8.055 1.00 66.44 174 ASP A CA 1
ATOM 1359 C C . ASP A 1 174 ? -21.398 -14.263 -7.241 1.00 66.44 174 ASP A C 1
ATOM 1361 O O . ASP A 1 174 ? -21.330 -14.513 -6.038 1.00 66.44 174 ASP A O 1
ATOM 1365 N N . ARG A 1 175 ? -22.541 -14.400 -7.934 1.00 58.81 175 ARG A N 1
ATOM 1366 C CA . ARG A 1 175 ? -23.861 -14.756 -7.363 1.00 58.81 175 ARG A CA 1
ATOM 1367 C C . ARG A 1 175 ? -23.931 -16.142 -6.720 1.00 58.81 175 ARG A C 1
ATOM 1369 O O . ARG A 1 175 ? -24.891 -16.419 -6.004 1.00 58.81 175 ARG A O 1
ATOM 1376 N N . ASP A 1 176 ? -22.961 -17.006 -7.007 1.00 59.12 176 ASP A N 1
ATOM 1377 C CA . ASP A 1 176 ? -22.922 -18.377 -6.498 1.00 59.12 176 ASP A CA 1
ATOM 1378 C C . ASP A 1 176 ? -22.234 -18.488 -5.136 1.00 59.12 176 ASP A C 1
ATOM 1380 O O . ASP A 1 176 ? -22.237 -19.566 -4.540 1.00 59.12 176 ASP A O 1
ATOM 1384 N N . LEU A 1 177 ? -21.578 -17.427 -4.668 1.00 59.91 177 LEU A N 1
ATOM 1385 C CA . LEU A 1 177 ? -21.042 -17.381 -3.316 1.00 59.91 177 LEU A CA 1
ATOM 1386 C C . LEU A 1 177 ? -22.181 -17.147 -2.325 1.00 59.91 177 LEU A C 1
ATOM 1388 O O . LEU A 1 177 ? -23.191 -16.529 -2.677 1.00 59.91 177 LEU A O 1
ATOM 1392 N N . PRO A 1 178 ? -22.052 -17.623 -1.072 1.00 49.16 178 PRO A N 1
ATOM 1393 C CA . PRO A 1 178 ? -23.035 -17.276 -0.064 1.00 49.16 178 PRO A CA 1
ATOM 1394 C C . PRO A 1 178 ? -23.071 -15.754 0.002 1.00 49.16 178 PRO A C 1
ATOM 1396 O O . PRO A 1 178 ? -22.015 -15.132 0.100 1.00 49.16 178 PRO A O 1
ATOM 1399 N N . ASN A 1 179 ? -24.262 -15.159 -0.059 1.00 47.53 179 ASN A N 1
ATOM 1400 C CA . ASN A 1 179 ? -24.404 -13.732 0.175 1.00 47.53 179 ASN A CA 1
ATOM 1401 C C . ASN A 1 179 ? -24.025 -13.489 1.635 1.00 47.53 179 ASN A C 1
ATOM 1403 O O . ASN A 1 179 ? -24.817 -13.704 2.560 1.00 47.53 179 ASN A O 1
ATOM 1407 N N . VAL A 1 180 ? -22.751 -13.173 1.839 1.00 43.31 180 VAL A N 1
ATOM 1408 C CA . VAL A 1 180 ? -22.179 -12.950 3.148 1.00 43.31 180 VAL A CA 1
ATOM 1409 C C . VAL A 1 180 ? -22.778 -11.629 3.598 1.00 43.31 180 VAL A C 1
ATOM 1411 O O . VAL A 1 180 ? -22.306 -10.561 3.220 1.00 43.31 180 VAL A O 1
ATOM 1414 N N . SER A 1 181 ? -23.886 -11.691 4.345 1.00 39.00 181 SER A N 1
ATOM 1415 C CA . SER A 1 181 ? -24.477 -10.491 4.943 1.00 39.00 181 SER A CA 1
ATOM 1416 C C . SER A 1 181 ? -23.366 -9.688 5.629 1.00 39.00 181 SER A C 1
ATOM 1418 O O . SER A 1 181 ? -22.408 -10.294 6.109 1.00 39.00 181 SER A O 1
ATOM 1420 N N . ASN A 1 182 ? -23.475 -8.358 5.724 1.00 39.00 182 ASN A N 1
ATOM 1421 C CA . ASN A 1 182 ? -22.441 -7.512 6.355 1.00 39.00 182 ASN A CA 1
ATOM 1422 C C . ASN A 1 182 ? -21.933 -8.058 7.717 1.00 39.00 182 ASN A C 1
ATOM 1424 O O . ASN A 1 182 ? -20.791 -7.810 8.077 1.00 39.00 182 ASN A O 1
ATOM 1428 N N . LYS A 1 183 ? -22.745 -8.859 8.428 1.00 34.97 183 LYS A N 1
ATOM 1429 C CA . LYS A 1 183 ? -22.406 -9.579 9.669 1.00 34.97 183 LYS A CA 1
ATOM 1430 C C . LYS A 1 183 ? -21.428 -10.757 9.558 1.00 34.97 183 LYS A C 1
ATOM 1432 O O . LYS A 1 183 ? -20.959 -11.226 10.585 1.00 34.97 183 LYS A O 1
ATOM 1437 N N . ALA A 1 184 ? -21.204 -11.325 8.379 1.00 36.62 184 ALA A N 1
ATOM 1438 C CA . ALA A 1 184 ? -20.300 -12.462 8.188 1.00 36.62 184 ALA A CA 1
ATOM 1439 C C . ALA A 1 184 ? -18.997 -12.049 7.478 1.00 36.62 184 ALA A C 1
ATOM 1441 O O . ALA A 1 184 ? -17.992 -12.740 7.611 1.00 36.62 184 ALA A O 1
ATOM 1442 N N . LEU A 1 185 ? -18.981 -10.881 6.818 1.00 33.50 185 LEU A N 1
ATOM 1443 C CA . LEU A 1 185 ? -17.750 -10.238 6.350 1.00 33.50 185 LEU A CA 1
ATOM 1444 C C . LEU A 1 185 ? -16.928 -9.702 7.535 1.00 33.50 185 LEU A C 1
ATOM 1446 O O . LEU A 1 185 ? -15.710 -9.845 7.543 1.00 33.50 185 LEU A O 1
ATOM 1450 N N . SER A 1 186 ? -17.612 -9.183 8.564 1.00 35.53 186 SER A N 1
ATOM 1451 C CA . SER A 1 186 ? -17.009 -8.775 9.840 1.00 35.53 186 SER A CA 1
ATOM 1452 C C . SER A 1 186 ? -16.247 -9.910 10.522 1.00 35.53 186 SER A C 1
ATOM 1454 O O . SER A 1 186 ? -15.210 -9.673 11.108 1.00 35.53 186 SER A O 1
ATOM 1456 N N . VAL A 1 187 ? -16.703 -11.158 10.375 1.00 36.19 187 VAL A N 1
ATOM 1457 C CA . VAL A 1 187 ? -16.058 -12.338 10.978 1.00 36.19 187 VAL A CA 1
ATOM 1458 C C . VAL A 1 187 ? -14.773 -12.757 10.238 1.00 36.19 187 VAL A C 1
ATOM 1460 O O . VAL A 1 187 ? -13.925 -13.429 10.818 1.00 36.19 187 VAL A O 1
ATOM 1463 N N . LEU A 1 188 ? -14.622 -12.397 8.956 1.00 38.19 188 LEU A N 1
ATOM 1464 C CA . LEU A 1 188 ? -13.504 -12.829 8.097 1.00 38.19 188 LEU A CA 1
ATOM 1465 C C . LEU A 1 188 ? -12.390 -11.781 7.976 1.00 38.19 188 LEU A C 1
ATOM 1467 O O . LEU A 1 188 ? -11.219 -12.137 7.843 1.00 38.19 188 LEU A O 1
ATOM 1471 N N . CYS A 1 189 ? -12.743 -10.500 8.020 1.00 43.53 189 CYS A N 1
ATOM 1472 C CA . CYS A 1 189 ? -11.816 -9.378 8.064 1.00 43.53 189 CYS A CA 1
ATOM 1473 C C . CYS A 1 189 ? -12.202 -8.581 9.301 1.00 43.53 189 CYS A C 1
ATOM 1475 O O . CYS A 1 189 ? -13.212 -7.885 9.239 1.00 43.53 189 CYS A O 1
ATOM 1477 N N . GLY A 1 190 ? -11.465 -8.762 10.403 1.00 49.19 190 GLY A N 1
ATOM 1478 C CA . GLY A 1 190 ? -11.819 -8.236 11.724 1.00 49.19 190 GLY A CA 1
ATOM 1479 C C . GLY A 1 190 ? -12.515 -6.879 11.644 1.00 49.19 190 GLY A C 1
ATOM 1480 O O . GLY A 1 190 ? -11.955 -5.892 11.167 1.00 49.19 190 GLY A O 1
ATOM 1481 N N . SER A 1 191 ? -13.780 -6.854 12.042 1.00 52.72 191 SER A N 1
ATOM 1482 C CA . SER A 1 191 ? -14.544 -5.631 12.211 1.00 52.72 191 SER A CA 1
ATOM 1483 C C . SER A 1 191 ? -13.898 -4.778 13.303 1.00 52.72 191 SER A C 1
ATOM 1485 O O . SER A 1 191 ? -13.265 -5.314 14.219 1.00 52.72 191 SER A O 1
ATOM 1487 N N . PRO A 1 192 ? -14.132 -3.454 13.300 1.00 53.38 192 PRO A N 1
ATOM 1488 C CA . PRO A 1 192 ? -13.918 -2.615 14.472 1.00 53.38 192 PRO A CA 1
ATOM 1489 C C . PRO A 1 192 ? -14.392 -3.247 15.793 1.00 53.38 192 PRO A C 1
ATOM 1491 O O . PRO A 1 192 ? -13.817 -2.993 16.849 1.00 53.38 192 PRO A O 1
ATOM 1494 N N . GLU A 1 193 ? -15.429 -4.084 15.718 1.00 59.31 193 GLU A N 1
ATOM 1495 C CA . GLU A 1 193 ? -16.054 -4.786 16.835 1.00 59.31 193 GLU A CA 1
ATOM 1496 C C . GLU A 1 193 ? -15.231 -5.952 17.408 1.00 59.31 193 GLU A C 1
ATOM 1498 O O . GLU A 1 193 ? -15.403 -6.292 18.578 1.00 59.31 193 GLU A O 1
ATOM 1503 N N . ASP A 1 194 ? -14.335 -6.549 16.619 1.00 62.34 194 ASP A N 1
ATOM 1504 C CA . ASP A 1 194 ? -13.661 -7.803 16.984 1.00 62.34 194 ASP A CA 1
ATOM 1505 C C . ASP A 1 194 ? -12.432 -7.594 17.879 1.00 62.34 194 ASP A C 1
ATOM 1507 O O . ASP A 1 194 ? -12.034 -8.503 18.608 1.00 62.34 194 ASP A O 1
ATOM 1511 N N . ASP A 1 195 ? -11.851 -6.389 17.875 1.00 76.69 195 ASP A N 1
ATOM 1512 C CA . ASP A 1 195 ? -10.717 -6.033 18.735 1.00 76.69 195 ASP A CA 1
ATOM 1513 C C . ASP A 1 195 ? -10.876 -4.642 19.387 1.00 76.69 195 ASP A C 1
ATOM 1515 O O . ASP A 1 195 ? -10.160 -3.683 19.059 1.00 76.69 195 ASP A O 1
ATOM 1519 N N . PRO A 1 196 ? -11.813 -4.495 20.345 1.00 81.75 196 PRO A N 1
ATOM 1520 C CA . PRO A 1 196 ? -12.048 -3.225 21.030 1.00 81.75 196 PRO A CA 1
ATOM 1521 C C . PRO A 1 196 ? -10.870 -2.816 21.928 1.00 81.75 196 PRO A C 1
ATOM 1523 O O . PRO A 1 196 ? -10.611 -1.628 22.139 1.00 81.75 196 PRO A O 1
ATOM 1526 N N . VAL A 1 197 ? -10.123 -3.795 22.445 1.00 85.69 197 VAL A N 1
ATOM 1527 C CA . VAL A 1 197 ? -8.967 -3.567 23.319 1.00 85.69 197 VAL A CA 1
ATOM 1528 C C . VAL A 1 197 ? -7.749 -3.121 22.507 1.00 85.69 197 VAL A C 1
ATOM 1530 O O . VAL A 1 197 ? -7.081 -2.160 22.894 1.00 85.69 197 VAL A O 1
ATOM 1533 N N . GLY A 1 198 ? -7.476 -3.744 21.361 1.00 82.25 198 GLY A N 1
ATOM 1534 C CA . GLY A 1 198 ? -6.425 -3.304 20.447 1.00 82.25 198 GLY A CA 1
ATOM 1535 C C . GLY A 1 198 ? -6.718 -1.941 19.830 1.00 82.25 198 GLY A C 1
ATOM 1536 O O . GLY A 1 198 ? -5.803 -1.119 19.762 1.00 82.25 198 GLY A O 1
ATOM 1537 N N . CYS A 1 199 ? -7.985 -1.631 19.516 1.00 85.88 199 CYS A N 1
ATOM 1538 C CA . CYS A 1 199 ? -8.405 -0.283 19.104 1.00 85.88 199 CYS A CA 1
ATOM 1539 C C . CYS A 1 199 ? -8.003 0.764 20.146 1.00 85.88 199 CYS A C 1
ATOM 1541 O O . CYS A 1 199 ? -7.448 1.824 19.837 1.00 85.88 199 CYS A O 1
ATOM 1543 N N . PHE A 1 200 ? -8.257 0.446 21.416 1.00 89.88 200 PHE A N 1
ATOM 1544 C CA . PHE A 1 200 ? -7.901 1.302 22.534 1.00 89.88 200 PHE A CA 1
ATOM 1545 C C . PHE A 1 200 ? -6.394 1.476 22.682 1.00 89.88 200 PHE A C 1
ATOM 1547 O O . PHE A 1 200 ? -5.926 2.610 22.796 1.00 89.88 200 PHE A O 1
ATOM 1554 N N . PHE A 1 201 ? -5.612 0.401 22.609 1.00 89.12 201 PHE A N 1
ATOM 1555 C CA . PHE A 1 201 ? -4.156 0.517 22.680 1.00 89.12 201 PHE A CA 1
ATOM 1556 C C . PHE A 1 201 ? -3.548 1.252 21.495 1.00 89.12 201 PHE A C 1
ATOM 1558 O O . PHE A 1 201 ? -2.597 2.011 21.682 1.00 89.12 201 PHE A O 1
ATOM 1565 N N . HIS A 1 202 ? -4.108 1.085 20.300 1.00 88.56 202 HIS A N 1
ATOM 1566 C CA . HIS A 1 202 ? -3.683 1.822 19.121 1.00 88.56 202 HIS A CA 1
ATOM 1567 C C . HIS A 1 202 ? -3.834 3.338 19.324 1.00 88.56 202 HIS A C 1
ATOM 1569 O O . HIS A 1 202 ? -2.907 4.093 19.032 1.00 88.56 202 HIS A O 1
ATOM 1575 N N . LEU A 1 203 ? -4.953 3.786 19.907 1.00 92.25 203 LEU A N 1
ATOM 1576 C CA . LEU A 1 203 ? -5.142 5.193 20.271 1.00 92.25 203 LEU A CA 1
ATOM 1577 C C . LEU A 1 203 ? -4.202 5.631 21.402 1.00 92.25 203 LEU A C 1
ATOM 1579 O O . LEU A 1 203 ? -3.584 6.689 21.317 1.00 92.25 203 LEU A O 1
ATOM 1583 N N . MET A 1 204 ? -4.064 4.835 22.464 1.00 92.62 204 MET A N 1
ATOM 1584 C CA . MET A 1 204 ? -3.236 5.208 23.619 1.00 92.62 204 MET A CA 1
ATOM 1585 C C . MET A 1 204 ? -1.739 5.266 23.293 1.00 92.62 204 MET A C 1
ATOM 1587 O O . MET A 1 204 ? -1.006 6.004 23.946 1.00 92.62 204 MET A O 1
ATOM 1591 N N . ARG A 1 205 ? -1.277 4.556 22.261 1.00 90.06 205 ARG A N 1
ATOM 1592 C CA . ARG A 1 205 ? 0.106 4.627 21.764 1.00 90.06 205 ARG A CA 1
ATOM 1593 C C . ARG A 1 205 ? 0.363 5.801 20.820 1.00 90.06 205 ARG A C 1
ATOM 1595 O O . ARG A 1 205 ? 1.515 6.025 20.457 1.00 90.06 205 ARG A O 1
ATOM 1602 N N . ALA A 1 206 ? -0.668 6.558 20.437 1.00 90.44 206 ALA A N 1
ATOM 1603 C CA . ALA A 1 206 ? -0.506 7.723 19.580 1.00 90.44 206 ALA A CA 1
ATOM 1604 C C . ALA A 1 206 ? 0.485 8.722 20.193 1.00 90.44 206 ALA A C 1
ATOM 1606 O O . ALA A 1 206 ? 0.446 9.003 21.396 1.00 90.44 206 ALA A O 1
ATOM 1607 N N . ALA A 1 207 ? 1.370 9.276 19.365 1.00 89.38 207 ALA A N 1
ATOM 1608 C CA . ALA A 1 207 ? 2.317 10.288 19.806 1.00 89.38 207 ALA A CA 1
ATOM 1609 C C . ALA A 1 207 ? 1.564 11.571 20.186 1.00 89.38 207 ALA A C 1
ATOM 1611 O O . ALA A 1 207 ? 0.835 12.140 19.374 1.00 89.38 207 ALA A O 1
ATOM 1612 N N . ALA A 1 208 ? 1.765 12.051 21.413 1.00 86.75 208 ALA A N 1
ATOM 1613 C CA . ALA A 1 208 ? 1.066 13.219 21.942 1.00 86.75 208 ALA A CA 1
ATOM 1614 C C . ALA A 1 208 ? 2.027 14.371 22.291 1.00 86.75 208 ALA A C 1
ATOM 1616 O O . ALA A 1 208 ? 1.763 15.157 23.198 1.00 86.75 208 ALA A O 1
ATOM 1617 N N . GLY A 1 209 ? 3.155 14.485 21.584 1.00 82.00 209 GLY A N 1
ATOM 1618 C CA . GLY A 1 209 ? 4.153 15.546 21.774 1.00 82.00 209 GLY A CA 1
ATOM 1619 C C . GLY A 1 209 ? 4.985 15.416 23.060 1.00 82.00 209 GLY A C 1
ATOM 1620 O O . GLY A 1 209 ? 4.567 14.794 24.037 1.00 82.00 209 GLY A O 1
ATOM 1621 N N . ASN A 1 210 ? 6.170 16.038 23.073 1.00 79.94 210 ASN A N 1
ATOM 1622 C CA . ASN A 1 210 ? 7.172 15.966 24.155 1.00 79.94 210 ASN A CA 1
ATOM 1623 C C . ASN A 1 210 ? 7.622 14.533 24.502 1.00 79.94 210 ASN A C 1
ATOM 1625 O O . ASN A 1 210 ? 7.852 14.227 25.669 1.00 79.94 210 ASN A O 1
ATOM 1629 N N . GLY A 1 211 ? 7.693 13.647 23.502 1.00 85.06 211 GLY A N 1
ATOM 1630 C CA . GLY A 1 211 ? 8.115 12.252 23.683 1.00 85.06 211 GLY A CA 1
ATOM 1631 C C . GLY A 1 211 ? 7.141 11.377 24.479 1.00 85.06 211 GLY A C 1
ATOM 1632 O O . GLY A 1 211 ? 7.499 10.258 24.819 1.00 85.06 211 GLY A O 1
ATOM 1633 N N . ARG A 1 212 ? 5.932 11.872 24.778 1.00 87.56 212 ARG A N 1
ATOM 1634 C CA . ARG A 1 212 ? 4.912 11.138 25.534 1.00 87.56 212 ARG A CA 1
ATOM 1635 C C . ARG A 1 212 ? 3.836 10.548 24.639 1.00 87.56 212 ARG A C 1
ATOM 1637 O O . ARG A 1 212 ? 3.461 11.143 23.621 1.00 87.56 212 ARG A O 1
ATOM 1644 N N . THR A 1 213 ? 3.294 9.416 25.067 1.00 93.25 213 THR A N 1
ATOM 1645 C CA . THR A 1 213 ? 2.130 8.794 24.425 1.00 93.25 213 THR A CA 1
ATOM 1646 C C . THR A 1 213 ? 0.824 9.433 24.901 1.00 93.25 213 THR A C 1
ATOM 1648 O O . THR A 1 213 ? 0.756 10.083 25.951 1.00 93.25 213 THR A O 1
ATOM 1651 N N . LEU A 1 214 ? -0.249 9.258 24.130 1.00 92.88 214 LEU A N 1
ATOM 1652 C CA . LEU A 1 214 ? -1.576 9.730 24.516 1.00 92.88 214 LEU A CA 1
ATOM 1653 C C . LEU A 1 214 ? -2.070 9.031 25.792 1.00 92.88 214 LEU A C 1
ATOM 1655 O O . LEU A 1 214 ? -2.683 9.679 26.636 1.00 92.88 214 LEU A O 1
ATOM 1659 N N . GLY A 1 215 ? -1.735 7.754 25.983 1.00 92.00 215 GLY A N 1
ATOM 1660 C CA . GLY A 1 215 ? -2.047 6.980 27.183 1.00 92.00 215 GLY A CA 1
ATOM 1661 C C . GLY A 1 215 ? -1.407 7.554 28.443 1.00 92.00 215 GLY A C 1
ATOM 1662 O O . GLY A 1 215 ? -2.100 7.741 29.442 1.00 92.00 215 GLY A O 1
ATOM 1663 N N . GLU A 1 216 ? -0.126 7.926 28.386 1.00 91.50 216 GLU A N 1
ATOM 1664 C CA . GLU A 1 216 ? 0.565 8.594 29.499 1.00 91.50 216 GLU A CA 1
ATOM 1665 C C . GLU A 1 216 ? -0.099 9.924 29.869 1.00 91.50 216 GLU A C 1
ATOM 1667 O O . GLU A 1 216 ? -0.264 10.237 31.050 1.00 91.50 216 GLU A O 1
ATOM 1672 N N . ARG A 1 217 ? -0.523 10.706 28.869 1.00 93.19 217 ARG A N 1
ATOM 1673 C CA . ARG A 1 217 ? -1.224 11.975 29.108 1.00 93.19 217 ARG A CA 1
ATOM 1674 C C . ARG A 1 217 ? -2.617 11.782 29.673 1.00 93.19 217 ARG A C 1
ATOM 1676 O O . ARG A 1 217 ? -3.001 12.517 30.575 1.00 93.19 217 ARG A O 1
ATOM 1683 N N . VAL A 1 218 ? -3.370 10.806 29.169 1.00 92.44 218 VAL A N 1
ATOM 1684 C CA . VAL A 1 218 ? -4.696 10.463 29.700 1.00 92.44 218 VAL A CA 1
ATOM 1685 C C . VAL A 1 218 ? -4.575 9.984 31.145 1.00 92.44 218 VAL A C 1
ATOM 1687 O O . VAL A 1 218 ? -5.366 10.401 31.989 1.00 92.44 218 VAL A O 1
ATOM 1690 N N . TYR A 1 219 ? -3.553 9.183 31.453 1.00 92.00 219 TYR A N 1
ATOM 1691 C CA . TYR A 1 219 ? -3.274 8.748 32.817 1.00 92.00 219 TYR A CA 1
ATOM 1692 C C . TYR A 1 219 ? -2.909 9.926 33.731 1.00 92.00 219 TYR A C 1
ATOM 1694 O O . TYR A 1 219 ? -3.462 10.048 34.821 1.0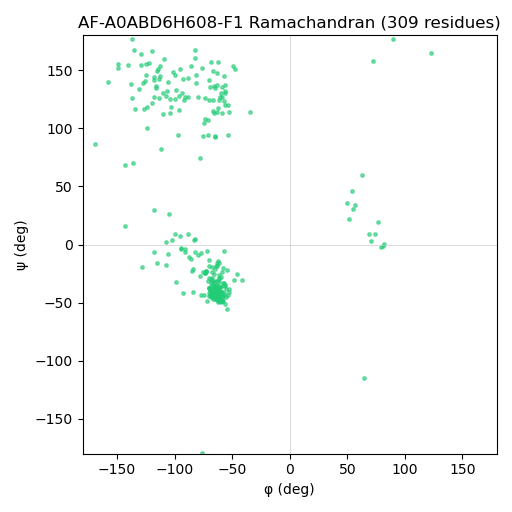0 92.00 219 TYR A O 1
ATOM 1702 N N . ALA A 1 220 ? -2.045 10.842 33.282 1.00 90.81 220 ALA A N 1
ATOM 1703 C CA . ALA A 1 220 ? -1.699 12.050 34.037 1.00 90.81 220 ALA A CA 1
ATOM 1704 C C . ALA A 1 220 ? -2.907 12.985 34.239 1.00 90.81 220 ALA A C 1
ATOM 1706 O O . ALA A 1 220 ? -3.113 13.522 35.329 1.00 90.81 220 ALA A O 1
ATOM 1707 N N . ALA A 1 221 ? -3.762 13.119 33.221 1.00 91.75 221 ALA A N 1
ATOM 1708 C CA . ALA A 1 221 ? -4.978 13.928 33.255 1.00 91.75 221 ALA A CA 1
ATOM 1709 C C . ALA A 1 221 ? -5.995 13.459 34.310 1.00 91.75 221 ALA A C 1
ATOM 1711 O O . ALA A 1 221 ? -6.888 14.212 34.681 1.00 91.75 221 ALA A O 1
ATOM 1712 N N . PHE A 1 222 ? -5.869 12.247 34.853 1.00 90.69 222 PHE A N 1
ATOM 1713 C CA . PHE A 1 222 ? -6.708 11.801 35.964 1.00 90.69 222 PHE A CA 1
ATOM 1714 C C . PHE A 1 222 ? -6.471 12.540 37.286 1.00 90.69 222 PHE A C 1
ATOM 1716 O O . PHE A 1 222 ? -7.349 12.496 38.157 1.00 90.69 222 PHE A O 1
ATOM 1723 N N . SER A 1 223 ? -5.314 13.189 37.426 1.00 88.81 223 SER A N 1
ATOM 1724 C CA . SER A 1 223 ? -4.913 13.930 38.626 1.00 88.81 223 SER A CA 1
ATOM 1725 C C . SER A 1 223 ? -4.452 15.360 38.318 1.00 88.81 223 SER A C 1
ATOM 1727 O O . SER A 1 223 ? -4.463 16.194 39.219 1.00 88.81 223 SER A O 1
ATOM 1729 N N . ASP A 1 224 ? -4.073 15.663 37.070 1.00 91.19 224 ASP A N 1
ATOM 1730 C CA . ASP A 1 224 ? -3.571 16.974 36.641 1.00 91.19 224 ASP A CA 1
ATOM 1731 C C . ASP A 1 224 ? -4.576 17.718 35.726 1.00 91.19 224 ASP A C 1
ATOM 1733 O O . ASP A 1 224 ? -4.780 17.326 34.568 1.00 91.19 224 ASP A O 1
ATOM 1737 N N . PRO A 1 225 ? -5.177 18.835 36.191 1.00 88.38 225 PRO A N 1
ATOM 1738 C CA . PRO A 1 225 ? -6.083 19.655 35.388 1.00 88.38 225 PRO A CA 1
ATOM 1739 C C . PRO A 1 225 ? -5.473 20.278 34.133 1.00 88.38 225 PRO A C 1
ATOM 1741 O O . PRO A 1 225 ? -6.195 20.540 33.167 1.00 88.38 225 PRO A O 1
ATOM 1744 N N . VAL A 1 226 ? -4.162 20.509 34.115 1.00 89.31 226 VAL A N 1
ATOM 1745 C CA . VAL A 1 226 ? -3.472 21.054 32.944 1.00 89.31 226 VAL A CA 1
ATOM 1746 C C . VAL A 1 226 ? -3.439 20.007 31.833 1.00 89.31 226 VAL A C 1
ATOM 1748 O O . VAL A 1 226 ? -3.764 20.310 30.682 1.00 89.31 226 VAL A O 1
ATOM 1751 N N . GLU A 1 227 ? -3.123 18.756 32.170 1.00 89.44 227 GLU A N 1
ATOM 1752 C CA . GLU A 1 227 ? -3.176 17.648 31.213 1.00 89.44 227 GLU A CA 1
ATOM 1753 C C . GLU A 1 227 ? -4.617 17.345 30.772 1.00 89.44 227 GLU A C 1
ATOM 1755 O O . GLU A 1 227 ? -4.832 17.103 29.583 1.00 89.44 227 GLU A O 1
ATOM 1760 N N . MET A 1 228 ? -5.624 17.491 31.652 1.00 87.81 228 MET A N 1
ATOM 1761 C CA . MET A 1 228 ? -7.046 17.422 31.252 1.00 87.81 228 MET A CA 1
ATOM 1762 C C . MET A 1 228 ? -7.402 18.427 30.149 1.00 87.81 228 MET A C 1
ATOM 1764 O O . MET A 1 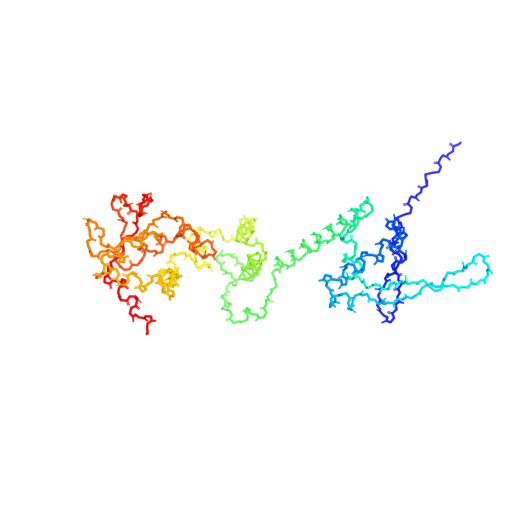228 ? -8.247 18.143 29.299 1.00 87.81 228 MET A O 1
ATOM 1768 N N . GLY A 1 229 ? -6.790 19.613 30.160 1.00 88.56 229 GLY A N 1
ATOM 1769 C CA . GLY A 1 229 ? -6.968 20.615 29.111 1.00 88.56 229 GLY A CA 1
ATOM 1770 C C . GLY A 1 229 ? -6.346 20.188 27.782 1.00 88.56 229 GLY A C 1
ATOM 1771 O O . GLY A 1 229 ? -6.984 20.319 26.738 1.00 88.56 229 GLY A O 1
ATOM 1772 N N . LYS A 1 230 ? -5.129 19.634 27.826 1.00 90.44 230 LYS A N 1
ATOM 1773 C CA . LYS A 1 230 ? -4.362 19.231 26.636 1.00 90.44 230 LYS A CA 1
ATOM 1774 C C . LYS A 1 230 ? -4.984 18.043 25.909 1.00 90.44 230 LYS A C 1
ATOM 1776 O O . LYS A 1 230 ? -5.058 18.061 24.688 1.00 90.44 230 LYS A O 1
ATOM 1781 N N . VAL A 1 231 ? -5.496 17.039 26.623 1.00 92.88 231 VAL A N 1
ATOM 1782 C CA . VAL A 1 231 ? -6.090 15.848 25.977 1.00 92.88 231 VAL A CA 1
ATOM 1783 C C . VAL A 1 231 ? -7.335 16.164 25.130 1.00 92.88 231 VAL A C 1
ATOM 1785 O O . VAL A 1 231 ? -7.660 15.413 24.209 1.00 92.88 231 VAL A O 1
ATOM 1788 N N . LYS A 1 232 ? -7.978 17.323 25.349 1.00 92.31 232 LYS A N 1
ATOM 1789 C CA . LYS A 1 232 ? -9.131 17.779 24.552 1.00 92.31 232 LYS A CA 1
ATOM 1790 C C . LYS A 1 232 ? -8.800 17.985 23.079 1.00 92.31 232 LYS A C 1
ATOM 1792 O O . LYS A 1 232 ? -9.673 17.744 22.251 1.00 92.31 232 LYS A O 1
ATOM 1797 N N . SER A 1 233 ? -7.571 18.395 22.745 1.00 91.06 233 SER A N 1
ATOM 1798 C CA . SER A 1 233 ? -7.141 18.570 21.348 1.00 91.06 233 SER A CA 1
ATOM 1799 C C . SER A 1 233 ? -6.991 17.249 20.595 1.00 91.06 233 SER A C 1
ATOM 1801 O O . SER A 1 233 ? -6.882 17.255 19.375 1.00 91.06 233 SER A O 1
ATOM 1803 N N . PHE A 1 23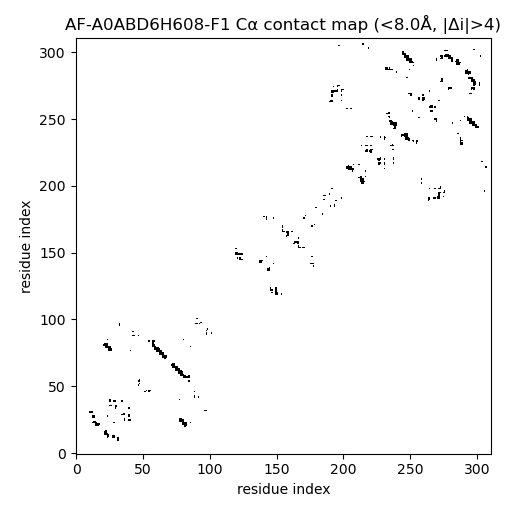4 ? -6.988 16.122 21.308 1.00 92.94 234 PHE A N 1
ATOM 1804 C CA . PHE A 1 234 ? -6.946 14.775 20.742 1.00 92.94 234 PHE A CA 1
ATOM 1805 C C . PHE A 1 234 ? -8.340 14.125 20.701 1.00 92.94 234 PHE A C 1
ATOM 1807 O O . PHE A 1 234 ? -8.465 12.937 20.420 1.00 92.94 234 PHE A O 1
ATOM 1814 N N . GLY A 1 235 ? -9.405 14.885 20.988 1.00 91.94 235 GLY A N 1
ATOM 1815 C CA . GLY A 1 235 ? -10.772 14.367 21.016 1.00 91.94 235 GLY A CA 1
ATOM 1816 C C . GLY A 1 235 ? -11.115 13.558 22.271 1.00 91.94 235 GLY A C 1
ATOM 1817 O O . GLY A 1 235 ? -12.091 12.809 22.248 1.00 91.94 235 GLY A O 1
ATOM 1818 N N . ILE A 1 236 ? -10.347 13.706 23.359 1.00 94.44 236 ILE A N 1
ATOM 1819 C CA . ILE A 1 236 ? -10.569 13.010 24.634 1.00 94.44 236 ILE A CA 1
ATOM 1820 C C . ILE A 1 236 ? -10.903 14.018 25.737 1.00 94.44 236 ILE A C 1
ATOM 1822 O O . ILE A 1 236 ? -10.270 15.062 25.868 1.00 94.44 236 ILE A O 1
ATOM 1826 N N . LEU A 1 237 ? -11.894 13.703 26.565 1.00 93.06 237 LEU A N 1
ATOM 1827 C CA . LEU A 1 237 ? -12.293 14.501 27.719 1.00 93.06 237 LEU A CA 1
ATOM 1828 C C . LEU A 1 237 ? -12.303 13.620 28.969 1.00 93.06 237 LEU A C 1
ATOM 1830 O O . LEU A 1 237 ? -13.090 12.682 29.066 1.00 93.06 237 LEU A O 1
ATOM 1834 N N . VAL A 1 238 ? -11.444 13.933 29.934 1.00 91.62 238 VAL A N 1
ATOM 1835 C CA . VAL A 1 238 ? -11.377 13.224 31.218 1.00 91.62 238 VAL A CA 1
ATOM 1836 C C . VAL A 1 238 ? -12.338 13.884 32.204 1.00 91.62 238 VAL A C 1
ATOM 1838 O O . VAL A 1 238 ? -12.292 15.099 32.378 1.00 91.62 238 VAL A O 1
ATOM 1841 N N . GLY A 1 239 ? -13.232 13.100 32.812 1.00 85.94 239 GLY A N 1
ATOM 1842 C CA . GLY A 1 239 ? -14.208 13.597 33.784 1.00 85.94 239 GLY A CA 1
ATOM 1843 C C . GLY A 1 239 ? -15.201 14.617 33.205 1.00 85.94 239 GLY A C 1
ATOM 1844 O O . GLY A 1 239 ? -15.247 15.754 33.679 1.00 85.94 239 GLY A O 1
ATOM 1845 N N . PRO A 1 240 ? -16.006 14.266 32.180 1.00 82.19 240 PRO A N 1
ATOM 1846 C CA . PRO A 1 240 ? -17.046 15.160 31.675 1.00 82.19 240 PRO A CA 1
ATOM 1847 C C . PRO A 1 240 ? -18.018 15.550 32.800 1.00 82.19 240 PRO A C 1
ATOM 1849 O O . PRO A 1 240 ? -18.372 14.722 33.633 1.00 82.19 240 PRO A O 1
ATOM 1852 N N . ALA A 1 241 ? -18.524 16.788 32.782 1.00 69.25 241 ALA A N 1
ATOM 1853 C CA . ALA A 1 241 ? -19.332 17.395 33.857 1.00 69.25 241 ALA A CA 1
ATOM 1854 C C . ALA A 1 241 ? -20.628 16.645 34.256 1.00 69.25 241 ALA A C 1
ATOM 1856 O O . ALA A 1 241 ? -21.308 17.048 35.190 1.00 69.25 241 ALA A O 1
ATOM 1857 N N . SER A 1 242 ? -20.990 15.577 33.543 1.00 63.34 242 SER A N 1
ATOM 1858 C CA . SER A 1 242 ? -22.155 14.727 33.824 1.00 63.34 242 SER A CA 1
ATOM 1859 C C . SER A 1 242 ? -21.798 13.364 34.431 1.00 63.34 242 SER A C 1
ATOM 1861 O O . SER A 1 242 ? -22.708 12.650 34.832 1.00 63.34 242 SER A O 1
ATOM 1863 N N . ASP A 1 243 ? -20.511 12.997 34.491 1.00 73.88 243 ASP A N 1
ATOM 1864 C CA . ASP A 1 243 ? -20.043 11.675 34.926 1.00 73.88 243 ASP A CA 1
ATOM 1865 C C . ASP A 1 243 ? -18.508 11.691 35.120 1.00 73.88 243 ASP A C 1
ATOM 1867 O O . ASP A 1 243 ? -17.735 11.356 34.218 1.00 73.88 243 ASP A O 1
ATOM 1871 N N . SER A 1 244 ? -18.042 12.089 36.311 1.00 79.94 244 SER A N 1
ATOM 1872 C CA . SER A 1 244 ? -16.605 12.214 36.635 1.00 79.94 244 SER A CA 1
ATOM 1873 C C . SER A 1 244 ? -15.837 10.885 36.589 1.00 79.94 244 SER A C 1
ATOM 1875 O O . SER A 1 244 ? -14.613 10.871 36.457 1.00 79.94 244 SER A O 1
ATOM 1877 N N . ASN A 1 245 ? -16.557 9.764 36.653 1.00 88.69 245 ASN A N 1
ATOM 1878 C CA . ASN A 1 245 ? -16.003 8.411 36.626 1.00 88.69 245 ASN A CA 1
ATOM 1879 C C . ASN A 1 245 ? -15.710 7.887 35.214 1.00 88.69 245 ASN A C 1
ATOM 1881 O O . ASN A 1 245 ? -15.328 6.727 35.072 1.00 88.69 245 ASN A O 1
ATOM 1885 N N . PHE A 1 246 ? -15.889 8.697 34.171 1.00 92.69 246 PHE A N 1
ATOM 1886 C CA . PHE A 1 246 ? -15.692 8.291 32.782 1.00 92.69 246 PHE A CA 1
ATOM 1887 C C . PHE A 1 246 ? -14.658 9.175 32.080 1.00 92.69 246 PHE A C 1
ATOM 1889 O O . PHE A 1 246 ? -14.446 10.336 32.434 1.00 92.69 246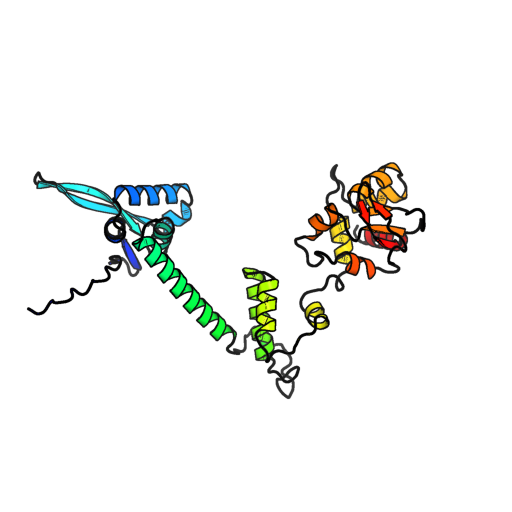 PHE A O 1
ATOM 1896 N N . ILE A 1 247 ? -14.048 8.631 31.033 1.00 94.25 247 ILE A N 1
ATOM 1897 C CA . ILE A 1 247 ? -13.471 9.429 29.952 1.00 94.25 247 ILE A CA 1
ATOM 1898 C C . ILE A 1 247 ? -14.460 9.438 28.791 1.00 94.25 247 ILE A C 1
ATOM 1900 O O . ILE A 1 247 ? -15.154 8.450 28.565 1.00 94.25 247 ILE A O 1
ATOM 1904 N N . ALA A 1 248 ? -14.539 10.534 28.053 1.00 94.12 248 ALA A N 1
ATOM 1905 C CA . ALA A 1 248 ? -15.317 10.625 26.830 1.00 94.12 248 ALA A CA 1
ATOM 1906 C C . ALA A 1 248 ? -14.372 10.727 25.630 1.00 94.12 248 ALA A C 1
ATOM 1908 O O . ALA A 1 248 ? -13.471 11.562 25.630 1.00 94.12 248 ALA A O 1
ATOM 1909 N N . ILE A 1 249 ? -14.595 9.897 24.616 1.00 94.56 249 ILE A N 1
ATOM 1910 C CA . ILE A 1 249 ? -13.851 9.886 23.352 1.00 94.56 249 ILE A CA 1
ATOM 1911 C C . ILE A 1 249 ? -14.815 10.309 22.245 1.00 94.56 249 ILE A C 1
ATOM 1913 O O . ILE A 1 249 ? -15.906 9.751 22.122 1.00 94.56 249 ILE A O 1
ATOM 1917 N N . ALA A 1 250 ? -14.454 11.328 21.471 1.00 93.06 250 ALA A N 1
ATOM 1918 C CA . ALA A 1 250 ? -15.321 11.886 20.442 1.00 93.06 250 ALA A CA 1
ATOM 1919 C C . ALA A 1 250 ? -15.602 10.889 19.298 1.00 93.06 250 ALA A C 1
ATOM 1921 O O . ALA A 1 250 ? -14.699 10.263 18.752 1.00 93.06 250 ALA A O 1
ATOM 1922 N N . THR A 1 251 ? -16.865 10.812 18.874 1.00 85.94 251 THR A N 1
ATOM 1923 C CA . THR A 1 251 ? -17.288 10.058 17.671 1.00 85.94 251 THR A CA 1
ATOM 1924 C C . THR A 1 251 ? -16.813 10.730 16.382 1.00 85.94 251 THR A C 1
ATOM 1926 O O . THR A 1 251 ? -16.561 10.080 15.379 1.00 85.94 251 THR A O 1
ATOM 1929 N N . ARG A 1 252 ? -16.661 12.059 16.409 1.00 84.62 252 ARG A N 1
ATOM 1930 C CA . ARG A 1 252 ? -16.136 12.863 15.297 1.00 84.62 252 ARG A CA 1
ATOM 1931 C C . ARG A 1 252 ? -15.108 13.851 15.815 1.00 84.62 252 ARG A C 1
ATOM 1933 O O . ARG A 1 252 ? -15.465 14.725 16.608 1.00 84.62 252 ARG A O 1
ATOM 1940 N N . HIS A 1 253 ? -13.868 13.711 15.362 1.00 91.31 253 HIS A N 1
ATOM 1941 C CA . HIS A 1 253 ? -12.767 14.622 15.655 1.00 91.31 253 HIS A CA 1
ATOM 1942 C C . HIS A 1 253 ? -11.681 14.477 14.581 1.00 91.31 253 HIS A C 1
ATOM 1944 O O . HIS A 1 253 ? -11.371 13.358 14.181 1.00 91.31 253 HIS A O 1
ATOM 1950 N N . GLU A 1 254 ? -11.084 15.585 14.141 1.00 88.19 254 GLU A N 1
ATOM 1951 C CA . GLU A 1 254 ? -10.107 15.602 13.039 1.00 88.19 254 GLU A CA 1
ATOM 1952 C C . GLU A 1 254 ? -8.863 14.755 13.347 1.00 88.19 254 GLU A C 1
ATOM 1954 O O . GLU A 1 254 ? -8.443 13.952 12.521 1.00 88.19 254 GLU A O 1
ATOM 1959 N N . PHE A 1 255 ? -8.323 14.869 14.567 1.00 92.06 255 PHE A N 1
ATOM 1960 C CA . PHE A 1 255 ? -7.215 14.020 15.020 1.00 92.06 255 PHE A CA 1
ATOM 1961 C C . PHE A 1 255 ? -7.563 12.524 14.972 1.00 92.06 255 PHE A C 1
ATOM 1963 O O . PHE A 1 255 ? -6.782 11.752 14.435 1.00 92.06 255 PHE A O 1
ATOM 1970 N N . LEU A 1 256 ? -8.731 12.115 15.488 1.00 88.69 256 LEU A N 1
ATOM 1971 C CA . LEU A 1 256 ? -9.123 10.700 15.521 1.00 88.69 256 LEU A CA 1
ATOM 1972 C C . LEU A 1 256 ? -9.342 10.159 14.104 1.00 88.69 256 LEU A C 1
ATOM 1974 O O . LEU A 1 256 ? -8.857 9.082 13.785 1.00 88.69 256 LEU A O 1
ATOM 1978 N N . ALA A 1 257 ? -9.984 10.943 13.234 1.00 82.69 257 ALA A N 1
ATOM 1979 C CA . ALA A 1 257 ? -10.174 10.579 11.834 1.00 82.69 257 ALA A CA 1
ATOM 1980 C C . ALA A 1 257 ? -8.846 10.363 11.100 1.00 82.69 257 ALA A C 1
ATOM 1982 O O . ALA A 1 257 ? -8.718 9.390 10.367 1.00 82.69 257 ALA A O 1
ATOM 1983 N N . ARG A 1 258 ? -7.851 11.231 11.330 1.00 82.12 258 ARG A N 1
ATOM 1984 C CA . ARG A 1 258 ? -6.504 11.052 10.770 1.00 82.12 258 ARG A CA 1
ATOM 1985 C C . ARG A 1 258 ? -5.772 9.863 11.383 1.00 82.12 258 ARG A C 1
ATOM 1987 O O . ARG A 1 258 ? -5.155 9.106 10.652 1.00 82.12 258 ARG A O 1
ATOM 1994 N N . HIS A 1 259 ? -5.843 9.703 12.704 1.00 87.00 259 HIS A N 1
ATOM 1995 C CA . HIS A 1 259 ? -5.129 8.647 13.428 1.00 87.00 259 HIS A CA 1
ATOM 1996 C C . HIS A 1 259 ? -5.586 7.249 13.004 1.00 87.00 259 HIS A C 1
ATOM 1998 O O . HIS A 1 259 ? -4.771 6.344 12.894 1.00 87.00 259 HIS A O 1
ATOM 2004 N N . PHE A 1 260 ? -6.881 7.085 12.728 1.00 79.62 260 PHE A N 1
ATOM 2005 C CA . PHE A 1 260 ? -7.451 5.801 12.333 1.00 79.62 260 PHE A CA 1
ATOM 2006 C C . PHE A 1 260 ? -7.555 5.586 10.820 1.00 79.62 260 PHE A C 1
ATOM 2008 O O . PHE A 1 260 ? -7.980 4.501 10.449 1.00 79.62 260 PHE A O 1
ATOM 2015 N N . ALA A 1 261 ? -7.191 6.553 9.966 1.00 76.19 261 ALA A N 1
ATOM 2016 C CA . ALA A 1 261 ? -7.479 6.538 8.522 1.00 76.19 261 ALA A CA 1
ATOM 2017 C C . ALA A 1 261 ? -7.024 5.259 7.793 1.00 76.19 261 ALA A C 1
ATOM 2019 O O . ALA A 1 261 ? -7.759 4.748 6.948 1.00 76.19 261 ALA A O 1
ATOM 2020 N N . ASP A 1 262 ? -5.867 4.720 8.183 1.00 73.12 262 ASP A N 1
ATOM 2021 C CA . ASP A 1 262 ? -5.235 3.551 7.559 1.00 73.12 262 ASP A CA 1
ATOM 2022 C C . ASP A 1 262 ? -5.385 2.274 8.408 1.00 73.12 262 ASP A C 1
ATOM 2024 O O . ASP A 1 262 ? -4.547 1.372 8.368 1.00 73.12 262 ASP A O 1
ATOM 2028 N N . THR A 1 263 ? -6.429 2.197 9.238 1.00 73.56 263 THR A N 1
ATOM 2029 C CA . THR A 1 263 ? -6.661 1.070 10.155 1.00 73.56 263 THR A CA 1
ATOM 2030 C C . THR A 1 263 ? -7.984 0.368 9.869 1.00 73.56 263 THR A C 1
ATOM 2032 O O . THR A 1 263 ? -8.870 0.907 9.216 1.00 73.56 263 THR A O 1
ATOM 2035 N N . GLN A 1 264 ? -8.183 -0.821 10.441 1.00 67.44 264 GLN A N 1
ATOM 2036 C CA . GLN A 1 264 ? -9.485 -1.499 10.392 1.00 67.44 264 GLN A CA 1
ATOM 2037 C C . GLN A 1 264 ? -10.618 -0.718 11.095 1.00 67.44 264 GLN A C 1
ATOM 2039 O O . GLN A 1 264 ? -11.787 -1.031 10.898 1.00 67.44 264 GLN A O 1
ATOM 2044 N N . TRP A 1 265 ? -10.295 0.305 11.902 1.00 78.12 265 TRP A N 1
ATOM 2045 C CA . TRP A 1 265 ? -11.258 1.115 12.659 1.00 78.12 265 TRP A CA 1
ATOM 2046 C C . TRP A 1 265 ? -11.677 2.416 11.952 1.00 78.12 265 TRP A C 1
ATOM 2048 O O . TRP A 1 265 ? -12.372 3.238 12.558 1.00 78.12 265 TRP A O 1
ATOM 2058 N N . THR A 1 266 ? -11.278 2.641 10.693 1.00 75.12 266 THR A N 1
ATOM 2059 C CA . THR A 1 266 ? -11.598 3.870 9.946 1.00 75.12 266 THR A CA 1
ATOM 2060 C C . THR A 1 266 ? -13.098 4.156 9.934 1.00 75.12 266 THR A C 1
ATOM 2062 O O . THR A 1 266 ? -13.903 3.365 9.453 1.00 75.12 266 THR A O 1
ATOM 2065 N N . GLY A 1 267 ? -13.487 5.313 10.476 1.00 66.81 267 GLY A N 1
ATOM 2066 C CA . GLY A 1 267 ? -14.879 5.771 10.512 1.00 66.81 267 GLY A CA 1
ATOM 2067 C C . GLY A 1 267 ? -15.801 5.003 11.467 1.00 66.81 267 GLY A C 1
ATOM 2068 O O . GLY A 1 267 ? -16.988 5.319 11.507 1.00 66.81 267 GLY A O 1
ATOM 2069 N N . ALA A 1 268 ? -15.277 4.035 12.227 1.00 76.50 268 ALA A N 1
ATOM 2070 C CA . ALA A 1 268 ? -16.056 3.160 13.107 1.00 76.50 268 ALA A CA 1
ATOM 2071 C C . ALA A 1 268 ? -15.343 2.818 14.437 1.00 76.50 268 ALA A C 1
ATOM 2073 O O . ALA A 1 268 ? -15.735 1.888 15.145 1.00 76.50 268 ALA A O 1
ATOM 2074 N N . TRP A 1 269 ? -14.300 3.567 14.816 1.00 79.62 269 TRP A N 1
ATOM 2075 C CA . TRP A 1 269 ? -13.597 3.396 16.098 1.00 79.62 269 TRP A CA 1
ATOM 2076 C C . TRP A 1 269 ? -14.519 3.581 17.312 1.00 79.62 269 TRP A C 1
ATOM 2078 O O . TRP A 1 269 ? -14.290 3.006 18.373 1.00 79.62 269 TRP A O 1
ATOM 2088 N N . ASP A 1 270 ? -15.582 4.372 17.184 1.00 80.25 270 ASP A N 1
ATOM 2089 C CA . ASP A 1 270 ? -16.579 4.574 18.230 1.00 80.25 270 ASP A CA 1
ATOM 2090 C C . ASP A 1 270 ? -17.399 3.311 18.520 1.00 80.25 270 ASP A C 1
ATOM 2092 O O . ASP A 1 270 ? -17.754 3.070 19.675 1.00 80.25 270 ASP A O 1
ATOM 2096 N N . VAL A 1 271 ? -17.630 2.465 17.516 1.00 80.75 271 VAL A N 1
ATOM 2097 C CA . VAL A 1 271 ? -18.267 1.155 17.707 1.00 80.75 271 VAL A CA 1
ATOM 2098 C C . VAL A 1 271 ? -17.374 0.259 18.569 1.00 80.75 271 VAL A C 1
ATOM 2100 O O . VAL A 1 271 ? -17.838 -0.283 19.572 1.00 80.75 271 VAL A O 1
ATOM 2103 N N . ALA A 1 272 ? -16.077 0.200 18.253 1.00 82.44 272 ALA A N 1
ATOM 2104 C CA . ALA A 1 272 ? -15.082 -0.553 19.018 1.00 82.44 272 ALA A CA 1
ATOM 2105 C C . ALA A 1 272 ? -15.024 -0.090 20.484 1.00 82.44 272 ALA A C 1
ATOM 2107 O O . ALA A 1 272 ? -15.129 -0.886 21.418 1.00 82.44 272 ALA A O 1
ATOM 2108 N N . PHE A 1 273 ? -14.940 1.225 20.710 1.00 85.88 273 PHE A N 1
ATOM 2109 C CA . PHE A 1 273 ? -14.953 1.781 22.063 1.00 85.88 273 PHE A CA 1
ATOM 2110 C C . PHE A 1 273 ? -16.260 1.504 22.808 1.00 85.88 273 PHE A C 1
ATOM 2112 O O . PHE A 1 273 ? -16.242 1.364 24.031 1.00 85.88 273 PHE A O 1
ATOM 2119 N N . GLY A 1 274 ? -17.386 1.430 22.095 1.00 84.88 274 GLY A N 1
ATOM 2120 C CA . GLY A 1 274 ? -18.695 1.119 22.663 1.00 84.88 274 GLY A CA 1
ATOM 2121 C C . GLY A 1 274 ? -18.796 -0.294 23.241 1.00 84.88 274 GLY A C 1
ATOM 2122 O O . GLY A 1 274 ? -19.636 -0.523 24.107 1.00 84.88 274 GLY A O 1
ATOM 2123 N N . LEU A 1 275 ? -17.924 -1.212 22.812 1.00 83.75 275 LEU A N 1
ATOM 2124 C CA . LEU A 1 275 ? -17.872 -2.597 23.288 1.00 83.75 275 LEU A CA 1
ATOM 2125 C C . LEU A 1 275 ? -16.938 -2.804 24.489 1.00 83.75 275 LEU A C 1
ATOM 2127 O O . LEU A 1 275 ? -16.914 -3.891 25.067 1.00 83.75 275 LEU A O 1
ATOM 2131 N N . LEU A 1 276 ? -16.178 -1.782 24.899 1.00 85.19 276 LEU A N 1
ATOM 2132 C CA . LEU A 1 276 ? -15.374 -1.861 26.118 1.00 85.19 276 LEU A CA 1
ATOM 2133 C C . LEU A 1 276 ? -16.269 -2.026 27.354 1.00 85.19 276 LEU A C 1
ATOM 2135 O O . LEU A 1 276 ? -17.377 -1.494 27.431 1.00 85.19 276 LEU A O 1
ATOM 2139 N N . SER A 1 277 ? -15.766 -2.747 28.358 1.00 88.25 277 SER A N 1
ATOM 2140 C CA . SER A 1 277 ? -16.532 -3.063 29.567 1.00 88.25 277 SER A CA 1
ATOM 2141 C C . SER A 1 277 ? -17.058 -1.799 30.257 1.00 88.25 277 SER A C 1
ATOM 2143 O O . SER A 1 277 ? -16.294 -0.923 30.666 1.00 88.25 277 SER A O 1
ATOM 2145 N N . GLY A 1 278 ? -18.385 -1.703 30.380 1.00 86.44 278 GLY A N 1
ATOM 2146 C CA . GLY A 1 278 ? -19.077 -0.571 30.999 1.00 86.44 278 GLY A CA 1
ATOM 2147 C C . GLY A 1 278 ? -19.108 0.709 30.157 1.00 86.44 278 GLY A C 1
ATOM 2148 O O . GLY A 1 278 ? -19.515 1.754 30.674 1.00 86.44 278 GLY A O 1
ATOM 2149 N N . ALA A 1 279 ? -18.688 0.657 28.890 1.00 89.69 279 ALA A N 1
ATOM 2150 C CA . ALA A 1 279 ? -18.800 1.786 27.984 1.00 89.69 279 ALA A CA 1
ATOM 2151 C C . ALA A 1 279 ? -20.267 2.115 27.665 1.00 89.69 279 ALA A C 1
ATOM 2153 O O . ALA A 1 279 ? -21.150 1.256 27.665 1.00 89.69 279 ALA A O 1
ATOM 2154 N N . LYS A 1 280 ? -20.544 3.396 27.419 1.00 89.69 280 LYS A N 1
ATOM 2155 C CA . LYS A 1 280 ? -21.882 3.890 27.072 1.00 89.69 280 LYS A CA 1
ATOM 2156 C C . LYS A 1 280 ? -21.798 5.109 26.166 1.00 89.69 280 LYS A C 1
ATOM 2158 O O . LYS A 1 280 ? -20.863 5.896 26.262 1.00 89.69 280 LYS A O 1
ATOM 2163 N N . ALA A 1 281 ? -22.801 5.333 25.328 1.00 88.69 281 ALA A N 1
ATOM 2164 C CA . ALA A 1 281 ? -22.878 6.564 24.546 1.00 88.69 281 ALA A CA 1
ATOM 2165 C C . ALA A 1 281 ? -23.196 7.777 25.443 1.00 88.69 281 ALA A C 1
ATOM 2167 O O . ALA A 1 281 ? -24.020 7.702 26.360 1.00 88.69 281 ALA A O 1
ATOM 2168 N N . SER A 1 282 ? -22.581 8.927 25.159 1.00 88.88 282 SER A N 1
ATOM 2169 C CA . SER A 1 282 ? -22.879 10.180 25.853 1.00 88.88 282 SER A CA 1
ATOM 2170 C C . SER A 1 282 ? -24.328 10.584 25.601 1.00 88.88 282 SER A C 1
ATOM 2172 O O . SER A 1 282 ? -24.791 10.512 24.474 1.00 88.88 282 SER A O 1
ATOM 2174 N N . LYS A 1 283 ? -25.074 11.051 26.610 1.00 84.12 283 LYS A N 1
ATOM 2175 C CA . LYS A 1 283 ? -26.481 11.478 26.414 1.00 84.12 283 LYS A CA 1
ATOM 2176 C C . LYS A 1 283 ? -26.616 12.808 25.675 1.00 84.12 283 LYS A C 1
ATOM 2178 O O . LYS A 1 283 ? -27.644 13.060 25.048 1.00 84.12 283 LYS A O 1
ATOM 2183 N N . ARG A 1 284 ? -25.589 13.657 25.738 1.00 87.12 284 ARG A N 1
ATOM 2184 C CA . ARG A 1 284 ? -25.518 14.986 25.111 1.00 87.12 284 ARG A CA 1
ATOM 2185 C 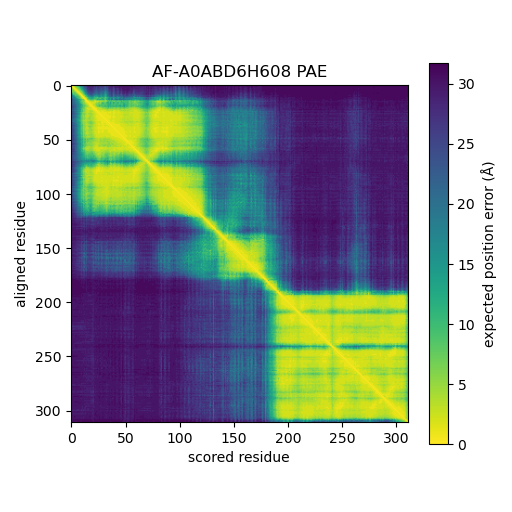C . ARG A 1 284 ? -24.226 15.112 24.307 1.00 87.12 284 ARG A C 1
ATOM 2187 O O . ARG A 1 284 ? -23.305 14.310 24.471 1.00 87.12 284 ARG A O 1
ATOM 2194 N N . THR A 1 285 ? -24.169 16.100 23.423 1.00 90.62 285 THR A N 1
ATOM 2195 C CA . THR A 1 285 ? -22.920 16.498 22.764 1.00 90.62 285 THR A CA 1
ATOM 2196 C C . THR A 1 285 ? -21.986 17.150 23.776 1.00 90.62 285 THR A C 1
ATOM 2198 O O . THR A 1 285 ? -22.422 17.986 24.568 1.00 90.62 285 THR A O 1
ATOM 2201 N N . LEU A 1 286 ? -20.714 16.773 23.736 1.00 90.88 286 LEU A N 1
ATOM 2202 C CA . LEU A 1 286 ? -19.657 17.298 24.594 1.00 90.88 286 LEU A CA 1
ATOM 2203 C C . LEU A 1 286 ? -18.710 18.171 23.766 1.00 90.88 286 LEU A C 1
ATOM 2205 O O . LEU A 1 286 ? -18.670 18.071 22.537 1.00 90.88 286 LEU A O 1
ATOM 2209 N N . GLN A 1 287 ? -17.969 19.044 24.445 1.00 91.69 287 GLN A N 1
ATOM 2210 C CA . GLN A 1 287 ? -17.018 19.954 23.814 1.00 91.69 287 GLN A CA 1
ATOM 2211 C C . GLN A 1 287 ? -15.579 19.455 24.002 1.00 91.69 287 GLN A C 1
ATOM 2213 O O . GLN A 1 287 ? -15.080 19.367 25.124 1.00 91.69 287 GLN A O 1
ATOM 2218 N N . PHE A 1 288 ? -14.920 19.175 22.881 1.00 91.62 288 PHE A N 1
ATOM 2219 C CA . PHE A 1 288 ? -13.543 18.705 22.752 1.00 91.62 288 PHE A CA 1
ATOM 2220 C C . PHE A 1 288 ? -12.706 19.820 22.114 1.00 91.62 288 PHE A C 1
ATOM 2222 O O . PHE A 1 288 ? -12.543 19.892 20.897 1.00 91.62 288 PHE A O 1
ATOM 2229 N N . GLY A 1 289 ? -12.270 20.780 22.932 1.00 86.62 289 GLY A N 1
ATOM 2230 C CA . GLY A 1 289 ? -11.615 21.993 22.436 1.00 86.62 289 GLY A CA 1
ATOM 2231 C C . GLY A 1 289 ? -12.578 22.836 21.592 1.00 86.62 289 GLY A C 1
ATOM 2232 O O . GLY A 1 289 ? -13.578 23.338 22.113 1.00 86.62 289 GLY A O 1
ATOM 2233 N N . MET A 1 290 ? -12.281 22.971 20.297 1.00 86.44 290 MET A N 1
ATOM 2234 C CA . MET A 1 290 ? -13.121 23.692 19.327 1.00 86.44 290 MET A CA 1
ATOM 2235 C C . MET A 1 290 ? -14.228 22.819 18.711 1.00 86.44 290 MET A C 1
ATOM 2237 O O . MET A 1 290 ? -15.147 23.345 18.088 1.00 86.44 290 MET A O 1
ATOM 2241 N N . VAL A 1 291 ? -14.178 21.495 18.896 1.00 89.75 291 VAL A N 1
ATOM 2242 C CA . VAL A 1 291 ? -15.103 20.546 18.259 1.00 89.75 291 VAL A CA 1
ATOM 2243 C C . VAL A 1 291 ? -16.222 20.153 19.226 1.00 89.75 291 VAL A C 1
ATOM 2245 O O . VAL A 1 291 ? -15.968 19.788 20.373 1.00 89.75 291 VAL A O 1
ATOM 2248 N N . LYS A 1 292 ? -17.480 20.180 18.768 1.00 91.94 292 LYS A N 1
ATOM 2249 C CA . LYS A 1 292 ? -18.630 19.623 19.504 1.00 91.94 292 LYS A CA 1
ATOM 2250 C C . LYS A 1 292 ? -19.038 18.296 18.882 1.00 91.94 292 LYS A C 1
ATOM 2252 O O . LYS A 1 292 ? -19.310 18.236 17.688 1.00 91.94 292 LYS A O 1
ATOM 2257 N N . SER A 1 293 ? -19.096 17.240 19.687 1.00 91.25 293 SER A N 1
ATOM 2258 C CA . SER A 1 293 ? -19.345 15.890 19.180 1.00 91.25 293 SER A CA 1
ATOM 2259 C C . SER A 1 293 ? -20.095 15.025 20.188 1.00 91.25 293 SER A C 1
ATOM 2261 O O . SER A 1 293 ? -20.049 15.265 21.398 1.00 91.25 293 SER A O 1
ATOM 2263 N N . ARG A 1 294 ? -20.803 14.004 19.696 1.00 91.38 294 ARG A N 1
ATOM 2264 C CA . ARG A 1 294 ? -21.215 12.870 20.537 1.00 91.38 294 ARG A CA 1
ATOM 2265 C C . ARG A 1 294 ? -19.972 12.084 20.923 1.00 91.38 294 ARG A C 1
ATOM 2267 O O . ARG A 1 294 ? -18.954 12.169 20.237 1.00 91.38 294 ARG A O 1
ATOM 2274 N N . ALA A 1 295 ? -20.045 11.333 22.008 1.00 92.50 295 ALA A N 1
ATOM 2275 C CA . ALA A 1 295 ? -18.885 10.624 22.511 1.00 92.50 295 ALA A CA 1
ATOM 2276 C C . ALA A 1 295 ? -19.239 9.236 23.017 1.00 92.50 295 ALA A C 1
ATOM 2278 O O . ALA A 1 295 ? -20.360 8.998 23.469 1.00 92.50 295 ALA A O 1
ATOM 2279 N N . VAL A 1 296 ? -18.248 8.358 23.000 1.00 92.94 296 VAL A N 1
ATOM 2280 C CA . VAL A 1 296 ? -18.278 7.106 23.742 1.00 92.94 296 VAL A CA 1
ATOM 2281 C C . VAL A 1 296 ? -17.648 7.362 25.100 1.00 92.94 296 VAL A C 1
ATOM 2283 O O . VAL A 1 296 ? -16.539 7.885 25.198 1.00 92.94 296 VAL A O 1
ATOM 2286 N N . MET A 1 297 ? -18.389 7.056 26.155 1.00 92.88 297 MET A N 1
ATOM 2287 C CA . MET A 1 297 ? -17.955 7.200 27.533 1.00 92.88 297 MET A CA 1
ATOM 2288 C C . MET A 1 297 ? -17.420 5.861 28.019 1.00 92.88 297 MET A C 1
ATOM 2290 O O . MET A 1 297 ? -18.191 4.915 28.138 1.00 92.88 297 MET A O 1
ATOM 2294 N N . VAL A 1 298 ? -16.130 5.793 28.331 1.00 93.94 298 VAL A N 1
ATOM 2295 C CA . VAL A 1 298 ? -15.466 4.588 28.848 1.00 93.94 298 VAL A CA 1
ATOM 2296 C C . VAL A 1 298 ? -15.172 4.788 30.339 1.00 93.94 298 VAL A C 1
ATOM 2298 O O . VAL A 1 298 ? -14.664 5.853 30.710 1.00 93.94 298 VAL A O 1
ATOM 2301 N N . PRO A 1 299 ? -15.496 3.829 31.226 1.00 94.50 299 PRO A N 1
ATOM 2302 C CA . PRO A 1 299 ? -15.226 3.967 32.652 1.00 94.50 299 PRO A CA 1
ATOM 2303 C C . PRO A 1 299 ? -13.738 4.180 32.934 1.00 94.50 299 PRO A C 1
ATOM 2305 O O . PRO A 1 299 ? -12.884 3.448 32.434 1.00 94.50 299 PRO A O 1
ATOM 2308 N N . ARG A 1 300 ? -13.424 5.131 33.816 1.00 92.94 300 ARG A N 1
ATOM 2309 C CA . ARG A 1 300 ? -12.057 5.410 34.277 1.00 92.94 300 ARG A CA 1
ATOM 2310 C C . ARG A 1 300 ? -11.386 4.162 34.852 1.00 92.94 300 ARG A C 1
ATOM 2312 O O . ARG A 1 300 ? -10.207 3.945 34.603 1.00 92.94 300 ARG A O 1
ATOM 2319 N N . ALA A 1 301 ? -12.133 3.330 35.580 1.00 91.94 301 ALA A N 1
ATOM 2320 C CA . ALA A 1 301 ? -11.619 2.078 36.134 1.00 91.94 301 ALA A CA 1
ATOM 2321 C C . ALA A 1 301 ? -11.156 1.096 35.042 1.00 91.94 301 ALA A C 1
ATOM 2323 O O . ALA A 1 301 ? -10.086 0.505 35.174 1.00 91.94 301 ALA A O 1
ATOM 2324 N N . GLU A 1 302 ? -11.914 0.964 33.946 1.00 91.94 302 GLU A N 1
ATOM 2325 C CA . GLU A 1 302 ? -11.530 0.093 32.828 1.00 91.94 302 GLU A CA 1
ATOM 2326 C C . GLU A 1 302 ? -10.312 0.658 32.090 1.00 91.94 302 GLU A C 1
ATOM 2328 O O . GLU A 1 302 ? -9.381 -0.080 31.790 1.00 91.94 302 GLU A O 1
ATOM 2333 N N . VAL A 1 303 ? -10.254 1.977 31.890 1.00 91.00 303 VAL A N 1
ATOM 2334 C CA . VAL A 1 303 ? -9.091 2.649 31.286 1.00 91.00 303 VAL A CA 1
ATOM 2335 C C . VAL A 1 303 ? -7.817 2.404 32.092 1.00 91.00 303 VAL A C 1
ATOM 2337 O O . VAL A 1 303 ? -6.805 2.005 31.525 1.00 91.00 303 VAL A O 1
ATOM 2340 N N . ILE A 1 304 ? -7.860 2.598 33.414 1.00 90.38 304 ILE A N 1
ATOM 2341 C CA . ILE A 1 304 ? -6.709 2.353 34.298 1.00 90.38 304 ILE A CA 1
ATOM 2342 C C . ILE A 1 304 ? -6.284 0.883 34.228 1.00 90.38 304 ILE A C 1
ATOM 2344 O O . ILE A 1 304 ? -5.100 0.584 34.099 1.00 90.38 304 ILE A O 1
ATOM 2348 N N . LYS A 1 305 ? -7.247 -0.042 34.266 1.00 91.31 305 LYS A N 1
ATOM 2349 C CA . LYS A 1 305 ? -6.990 -1.480 34.153 1.00 91.31 305 LYS A CA 1
ATOM 2350 C C . LYS A 1 305 ? -6.315 -1.845 32.827 1.00 91.31 305 LYS A C 1
ATOM 2352 O O . LYS A 1 305 ? -5.398 -2.662 32.834 1.00 91.31 305 LYS A O 1
ATOM 2357 N N . LEU A 1 306 ? -6.746 -1.262 31.709 1.00 89.25 306 LEU A N 1
ATOM 2358 C CA . LEU A 1 306 ? -6.146 -1.499 30.393 1.00 89.25 306 LEU A CA 1
ATOM 2359 C C . LEU A 1 306 ? -4.731 -0.911 30.300 1.00 89.25 306 LEU A C 1
ATOM 2361 O O . LEU A 1 306 ? -3.813 -1.599 29.857 1.00 89.25 306 LEU A O 1
ATOM 2365 N N . LEU A 1 307 ? -4.530 0.321 30.774 1.00 86.31 307 LEU A N 1
ATOM 2366 C CA . LEU A 1 307 ? -3.218 0.975 30.764 1.00 86.31 307 LEU A CA 1
ATOM 2367 C C . LEU A 1 307 ? -2.196 0.243 31.651 1.00 86.31 307 LEU A C 1
ATOM 2369 O O . LEU A 1 307 ? -1.060 0.054 31.229 1.00 86.31 307 LEU A O 1
ATOM 2373 N N . ASN A 1 308 ? -2.607 -0.256 32.820 1.00 81.38 308 ASN A N 1
ATOM 2374 C CA . ASN A 1 308 ? -1.719 -0.984 33.734 1.00 81.38 308 ASN A CA 1
ATOM 2375 C C . ASN A 1 308 ? -1.354 -2.399 33.252 1.00 81.38 308 ASN A C 1
ATOM 2377 O O . ASN A 1 308 ? -0.336 -2.934 33.672 1.00 81.38 308 ASN A O 1
ATOM 2381 N N . LYS A 1 309 ? -2.160 -3.022 32.383 1.00 64.00 309 LYS A N 1
ATOM 2382 C CA . LYS A 1 309 ? -1.857 -4.341 31.789 1.00 64.00 309 LYS A CA 1
ATOM 2383 C C . LYS A 1 309 ? -0.816 -4.293 30.664 1.00 64.00 309 LYS A C 1
ATOM 2385 O O . LYS A 1 309 ? -0.439 -5.343 30.157 1.00 64.00 309 LYS A O 1
ATOM 2390 N N . SER A 1 310 ? -0.410 -3.096 30.244 1.00 51.69 310 SER A N 1
ATOM 2391 C CA . SER A 1 310 ? 0.502 -2.878 29.111 1.00 51.69 310 SER A CA 1
ATOM 2392 C C . SER A 1 310 ? 1.940 -2.561 29.521 1.00 51.69 310 SER A C 1
ATOM 2394 O O . SER A 1 310 ? 2.740 -2.229 28.645 1.00 51.69 310 SER A O 1
ATOM 2396 N N . GLY A 1 311 ? 2.231 -2.601 30.825 1.00 40.56 311 GLY A N 1
ATOM 2397 C CA . GLY A 1 311 ? 3.560 -2.400 31.406 1.00 40.56 311 GLY A CA 1
ATOM 2398 C C . GLY A 1 311 ? 4.245 -3.711 31.747 1.00 40.56 311 GLY A C 1
ATOM 2399 O O . GLY A 1 311 ? 3.523 -4.675 32.086 1.00 40.56 311 GLY A O 1
#

Mean predicted aligned error: 19.59 Å

Solvent-accessible surface area (backbone atoms only — not comparable to full-atom values): 17728 Å² total; per-residue (Å²): 140,81,83,80,79,79,79,79,77,78,81,68,78,62,64,48,78,56,99,92,41,62,30,34,39,43,58,44,51,12,63,67,64,74,44,60,51,68,59,46,52,49,53,51,51,54,42,42,74,77,40,47,73,64,35,67,75,21,46,44,86,40,71,46,79,42,80,42,98,86,78,48,74,45,77,37,89,42,34,38,19,32,69,66,36,47,49,59,55,49,70,74,47,80,56,74,64,38,50,50,52,51,52,53,51,50,51,53,47,54,51,51,49,52,49,52,53,53,52,52,67,47,65,60,88,53,83,88,53,72,85,55,85,79,51,100,79,52,51,53,95,88,33,48,48,50,51,54,52,31,48,52,51,51,36,51,51,36,30,74,76,69,30,66,67,56,24,47,54,53,61,71,67,46,81,83,50,79,84,63,50,78,80,53,47,33,75,75,53,66,32,30,70,74,43,29,66,58,55,48,49,58,55,29,63,34,82,57,62,94,94,37,36,36,41,61,44,55,60,46,24,76,81,32,72,68,42,33,59,58,41,12,72,60,28,30,38,64,40,45,98,89,45,68,65,22,32,35,37,44,67,60,39,74,56,51,54,62,73,29,58,92,46,76,31,47,99,36,49,52,57,8,48,44,68,38,77,80,27,40,73,48,94,57,71,44,77,32,70,93,45,76,23,47,26,32,27,36,31,44,70,52,50,53,54,56,60,63,69,74,110

pLDDT: mean 75.62, std 17.71, range [29.52, 95.25]

Organism: Agrobacterium vitis (NCBI:txid373)